Protein AF-X0U5E9-F1 (afdb_monomer_lite)

Radius of gyration: 24.13 Å; chains: 1; bounding box: 79×50×56 Å

InterPro domains:
  IPR001238 DNA-binding, RecF [MF_00365] (1-244)
  IPR018078 DNA-binding, RecF, conserved site [PS00618] (170-188)
  IPR027417 P-loop containing nucleoside triphosphate hydrolase [SSF52540] (95-209)
  IPR042174 DNA-binding RecF, domain 2 [G3DSA:1.20.1050.90] (2-169)

Secondary structure (DSSP, 8-state):
-----GGGGHHHHHHHHHHHHHHHHHHHHHHHHHHHHHHHHHHHHHTTS-EEEEEEE-SS-TTS-S-----S---------S-TTS-HHHHHHHHHHHHHHHHHHHHHHTS--SSGGG-EEEEEEE-TTS-S-EEETTTT--HHHHHHHHHHHHHHHHHHHHHHHSSPPPEEESSGGGGS-HHHHHHHHHHHTTSS-EEE--S-GGGS-HHHHHHSPEEEEETTEEEEEPPPPPPPPPP-----

pLDDT: mean 81.88, std 17.69, range [29.59, 97.06]

Organism: NCBI:txid412755

Structure (mmCIF, N/CA/C/O backbone):
data_AF-X0U5E9-F1
#
_entry.id   AF-X0U5E9-F1
#
loop_
_atom_site.group_PDB
_atom_site.id
_atom_site.type_symbol
_atom_site.label_atom_id
_atom_site.label_alt_id
_atom_site.label_comp_id
_atom_site.label_asym_id
_atom_site.label_entity_id
_atom_site.label_seq_id
_atom_site.pdbx_PDB_ins_code
_atom_site.Cartn_x
_atom_site.Cartn_y
_atom_site.Cartn_z
_atom_site.occupancy
_atom_site.B_iso_or_equiv
_atom_site.auth_seq_id
_atom_site.auth_comp_id
_atom_site.auth_asym_id
_atom_site.auth_atom_id
_atom_site.pdbx_PDB_model_num
ATOM 1 N N . ASP A 1 1 ? 37.790 -16.426 -22.542 1.00 45.78 1 ASP A N 1
ATOM 2 C CA . ASP A 1 1 ? 36.527 -15.801 -22.123 1.00 45.78 1 ASP A CA 1
ATOM 3 C C . ASP A 1 1 ? 35.903 -15.158 -23.342 1.00 45.78 1 ASP A C 1
ATOM 5 O O . ASP A 1 1 ? 36.364 -14.115 -23.782 1.00 45.78 1 ASP A O 1
ATOM 9 N N . GLU A 1 2 ? 34.984 -15.868 -23.995 1.00 52.47 2 GLU A N 1
ATOM 10 C CA . GLU A 1 2 ? 34.270 -15.330 -25.154 1.00 52.47 2 GLU A CA 1
ATOM 11 C C . GLU A 1 2 ? 33.269 -14.289 -24.643 1.00 52.47 2 GLU A C 1
ATOM 13 O O . GLU A 1 2 ? 32.279 -14.634 -23.998 1.00 52.47 2 GLU A O 1
ATOM 18 N N . GLU A 1 3 ? 33.556 -13.006 -24.873 1.00 67.56 3 GLU A N 1
ATOM 19 C CA . GLU A 1 3 ? 32.570 -11.938 -24.706 1.00 67.56 3 GLU A CA 1
ATOM 20 C C . GLU A 1 3 ? 31.375 -12.249 -25.619 1.00 67.56 3 GLU A C 1
ATOM 22 O O . GLU A 1 3 ? 31.506 -12.297 -26.843 1.00 67.56 3 GLU A O 1
ATOM 27 N N . GLY A 1 4 ? 30.214 -12.526 -25.021 1.00 72.81 4 GLY A N 1
ATOM 28 C CA . GLY A 1 4 ? 28.982 -12.777 -25.765 1.00 72.81 4 GLY A CA 1
ATOM 29 C C . GLY A 1 4 ? 28.555 -11.545 -26.565 1.00 72.81 4 GLY A C 1
ATOM 30 O O . GLY A 1 4 ? 28.712 -10.417 -26.102 1.00 72.81 4 GLY A O 1
ATOM 31 N N . ASP A 1 5 ? 27.995 -11.760 -27.757 1.00 83.00 5 ASP A N 1
ATOM 32 C CA . ASP A 1 5 ? 27.556 -10.687 -28.654 1.00 83.00 5 ASP A CA 1
ATOM 33 C C . ASP A 1 5 ? 26.404 -9.864 -28.029 1.00 83.00 5 ASP A C 1
ATOM 35 O O . ASP A 1 5 ? 25.292 -10.384 -27.868 1.00 83.00 5 ASP A O 1
ATOM 39 N N . PRO A 1 6 ? 26.604 -8.563 -27.724 1.00 78.19 6 PRO A N 1
ATOM 40 C CA . PRO A 1 6 ? 25.563 -7.702 -27.161 1.00 78.19 6 PRO A CA 1
ATOM 41 C C . PRO A 1 6 ? 24.313 -7.564 -28.043 1.00 78.19 6 PRO A C 1
ATOM 43 O O . PRO A 1 6 ? 23.251 -7.180 -27.541 1.00 78.19 6 PRO A O 1
ATOM 46 N N . ALA A 1 7 ? 24.400 -7.869 -29.344 1.00 81.50 7 ALA A N 1
ATOM 47 C CA . ALA A 1 7 ? 23.250 -7.867 -30.244 1.00 81.50 7 ALA A CA 1
ATOM 48 C C . ALA A 1 7 ? 22.202 -8.928 -29.864 1.00 81.50 7 ALA A C 1
ATOM 50 O O . ALA A 1 7 ? 21.012 -8.732 -30.122 1.00 81.50 7 ALA A O 1
ATOM 51 N N . GLN A 1 8 ? 22.602 -9.996 -29.164 1.00 85.50 8 GLN A N 1
ATOM 52 C CA . GLN A 1 8 ? 21.690 -11.035 -28.672 1.00 85.50 8 GLN A CA 1
ATOM 53 C C . GLN A 1 8 ? 20.673 -10.506 -27.645 1.00 85.50 8 GLN A C 1
ATOM 55 O O . GLN A 1 8 ? 19.627 -11.118 -27.441 1.00 85.50 8 GLN A O 1
ATOM 60 N N . LEU A 1 9 ? 20.931 -9.342 -27.036 1.00 83.75 9 LEU A N 1
ATOM 61 C CA . LEU A 1 9 ? 20.016 -8.691 -26.093 1.00 83.75 9 LEU A CA 1
ATOM 62 C C . LEU A 1 9 ? 18.912 -7.869 -26.781 1.00 83.75 9 LEU A C 1
ATOM 64 O O . LEU A 1 9 ? 17.953 -7.460 -26.126 1.00 83.75 9 LEU A O 1
ATOM 68 N N . ALA A 1 10 ? 19.025 -7.594 -28.085 1.00 83.06 10 ALA A N 1
ATOM 69 C CA . ALA A 1 10 ? 18.089 -6.717 -28.791 1.00 83.06 10 ALA A CA 1
ATOM 70 C C . ALA A 1 10 ? 16.628 -7.224 -28.797 1.00 83.06 10 ALA A C 1
ATOM 72 O O . ALA A 1 10 ? 15.752 -6.411 -28.496 1.00 83.06 10 ALA A O 1
ATOM 73 N N . PRO A 1 11 ? 16.332 -8.521 -29.040 1.00 86.88 11 PRO A N 1
ATOM 74 C CA . PRO A 1 11 ? 14.955 -9.028 -29.006 1.00 86.88 11 PRO A CA 1
ATOM 75 C C . PRO A 1 11 ? 14.299 -8.898 -27.625 1.00 86.88 11 PRO A C 1
ATOM 77 O O . PRO A 1 11 ? 13.112 -8.597 -27.523 1.00 86.88 11 PRO A O 1
ATOM 80 N N . PHE A 1 12 ? 15.077 -9.073 -26.553 1.00 89.25 12 PHE A N 1
ATOM 81 C CA . PHE A 1 12 ? 14.586 -8.914 -25.183 1.00 89.25 12 PHE A CA 1
ATOM 82 C C . PHE A 1 12 ? 14.289 -7.453 -24.846 1.00 89.25 12 PHE A C 1
ATOM 84 O O . PHE A 1 12 ? 13.345 -7.183 -24.112 1.00 89.25 12 PHE A O 1
ATOM 91 N N . GLY A 1 13 ? 15.053 -6.510 -25.407 1.00 89.94 13 GLY A N 1
ATOM 92 C CA . GLY A 1 13 ? 14.824 -5.079 -25.207 1.00 89.94 13 GLY A CA 1
ATOM 93 C C . GLY A 1 13 ? 13.441 -4.619 -25.673 1.00 89.94 13 GLY A C 1
ATOM 94 O O . GLY A 1 13 ? 12.815 -3.818 -24.988 1.00 89.94 13 GLY A O 1
ATOM 95 N N . GLU A 1 14 ? 12.943 -5.165 -26.785 1.00 89.56 14 GLU A N 1
ATOM 96 C CA . GLU A 1 14 ? 11.601 -4.860 -27.303 1.00 89.56 14 GLU A CA 1
ATOM 97 C C . GLU A 1 14 ? 10.498 -5.357 -26.358 1.00 89.56 14 GLU A C 1
ATOM 99 O O . GLU A 1 14 ? 9.594 -4.608 -25.986 1.00 89.56 14 GLU A O 1
ATOM 104 N N . VAL A 1 15 ? 10.603 -6.611 -25.907 1.00 93.69 15 VAL A N 1
ATOM 105 C CA . VAL A 1 15 ? 9.633 -7.203 -24.972 1.00 93.69 15 VAL A CA 1
ATOM 106 C C . VAL A 1 15 ? 9.650 -6.461 -23.634 1.00 93.69 15 VAL A C 1
ATOM 108 O O . VAL A 1 15 ? 8.594 -6.100 -23.119 1.00 93.69 15 VAL A O 1
ATOM 111 N N . LEU A 1 16 ? 10.839 -6.175 -23.091 1.00 93.69 16 LEU A N 1
ATOM 112 C CA . LEU A 1 16 ? 10.991 -5.437 -21.834 1.00 93.69 16 LEU A CA 1
ATOM 113 C C . LEU A 1 16 ? 10.411 -4.026 -21.920 1.00 93.69 16 LEU A C 1
ATOM 115 O O . LEU A 1 16 ? 9.772 -3.583 -20.970 1.00 93.69 16 LEU A O 1
ATOM 119 N N . ALA A 1 17 ? 10.609 -3.331 -23.041 1.00 91.75 17 ALA A N 1
ATOM 120 C CA . ALA A 1 17 ? 10.049 -2.004 -23.248 1.00 91.75 17 ALA A CA 1
ATOM 121 C C . ALA A 1 17 ? 8.514 -2.043 -23.294 1.00 91.75 17 ALA A C 1
ATOM 123 O O . ALA A 1 17 ? 7.856 -1.285 -22.580 1.00 91.75 17 ALA A O 1
ATOM 124 N N . ARG A 1 18 ? 7.934 -2.962 -24.076 1.00 92.00 18 ARG A N 1
ATOM 125 C CA . ARG A 1 18 ? 6.477 -3.109 -24.201 1.00 92.00 18 ARG A CA 1
ATOM 126 C C . ARG A 1 18 ? 5.814 -3.457 -22.868 1.00 92.00 18 ARG A C 1
ATOM 128 O O . ARG A 1 18 ? 4.912 -2.743 -22.431 1.00 92.00 18 ARG A O 1
ATOM 135 N N . GLU A 1 19 ? 6.275 -4.515 -22.208 1.00 94.38 19 GLU A N 1
ATOM 136 C CA . GLU A 1 19 ? 5.714 -4.947 -20.922 1.00 94.38 19 GLU A CA 1
ATOM 137 C C . GLU A 1 19 ? 6.009 -3.932 -19.811 1.00 94.38 19 GLU A C 1
ATOM 139 O O . GLU A 1 19 ? 5.165 -3.660 -18.956 1.00 94.38 19 GLU A O 1
ATOM 144 N N . GLY A 1 20 ? 7.188 -3.305 -19.855 1.00 92.12 20 GLY A N 1
ATOM 145 C CA . GLY A 1 20 ? 7.595 -2.271 -18.914 1.00 92.12 20 GLY A CA 1
ATOM 146 C C . GLY A 1 20 ? 6.656 -1.067 -18.920 1.00 92.12 20 GLY A C 1
ATOM 147 O O . GLY A 1 20 ? 6.254 -0.608 -17.851 1.00 92.12 20 GLY A O 1
ATOM 148 N N . VAL A 1 21 ? 6.251 -0.597 -20.106 1.00 88.88 21 VAL A N 1
ATOM 149 C CA . VAL A 1 21 ? 5.276 0.496 -20.258 1.00 88.88 21 VAL A CA 1
ATOM 150 C C . VAL A 1 21 ? 3.902 0.103 -19.711 1.00 88.88 21 VAL A C 1
ATOM 152 O O . VAL A 1 21 ? 3.291 0.894 -18.991 1.00 88.88 21 VAL A O 1
ATOM 155 N N . ILE A 1 22 ? 3.424 -1.115 -19.994 1.00 91.12 22 ILE A N 1
ATOM 156 C CA . ILE A 1 22 ? 2.134 -1.611 -19.479 1.00 91.12 22 ILE A CA 1
ATOM 157 C C . ILE A 1 22 ? 2.137 -1.614 -17.945 1.00 91.12 22 ILE A C 1
ATOM 159 O O . ILE A 1 22 ? 1.223 -1.075 -17.318 1.00 91.12 22 ILE A O 1
ATOM 163 N N . VAL A 1 23 ? 3.184 -2.175 -17.333 1.00 92.81 23 VAL A N 1
ATOM 164 C CA . VAL A 1 23 ? 3.316 -2.246 -15.872 1.00 92.81 23 VAL A CA 1
ATOM 165 C C . VAL A 1 23 ? 3.430 -0.853 -15.254 1.00 92.81 23 VAL A C 1
ATOM 167 O O . VAL A 1 23 ? 2.752 -0.579 -14.263 1.00 92.81 23 VAL A O 1
ATOM 170 N N . ALA A 1 24 ? 4.251 0.035 -15.819 1.00 88.25 24 ALA A N 1
ATOM 171 C CA . ALA A 1 24 ? 4.447 1.383 -15.288 1.00 88.25 24 ALA A CA 1
ATOM 172 C C . ALA A 1 24 ? 3.158 2.221 -15.335 1.00 88.25 24 ALA A C 1
ATOM 174 O O . ALA A 1 24 ? 2.808 2.882 -14.354 1.00 88.25 24 ALA A O 1
ATOM 175 N N . ASN A 1 25 ? 2.403 2.139 -16.435 1.00 86.38 25 ASN A N 1
ATOM 176 C CA . ASN A 1 25 ? 1.111 2.818 -16.560 1.00 86.38 25 ASN A CA 1
ATOM 177 C C . ASN A 1 25 ? 0.078 2.245 -15.583 1.00 86.38 25 ASN A C 1
ATOM 179 O O . ASN A 1 25 ? -0.544 3.002 -14.838 1.00 86.38 25 ASN A O 1
ATOM 183 N N . GLY A 1 26 ? -0.036 0.915 -15.502 1.00 90.19 26 GLY A N 1
ATOM 184 C CA . GLY A 1 26 ? -0.943 0.267 -14.552 1.00 90.19 26 GLY A CA 1
ATOM 185 C C . GLY A 1 26 ? -0.625 0.618 -13.095 1.00 90.19 26 GLY A C 1
ATOM 186 O O . GLY A 1 26 ? -1.532 0.863 -12.300 1.00 90.19 26 GLY A O 1
ATOM 187 N N . ARG A 1 27 ? 0.662 0.712 -12.735 1.00 92.38 27 ARG A N 1
ATOM 188 C CA . ARG A 1 27 ? 1.099 1.157 -11.402 1.00 92.38 27 ARG A CA 1
ATOM 189 C C . ARG A 1 27 ? 0.734 2.603 -11.129 1.00 92.38 27 ARG A C 1
ATOM 191 O O . ARG A 1 27 ? 0.242 2.891 -10.044 1.00 92.38 27 ARG A O 1
ATOM 198 N N . ARG A 1 28 ? 0.943 3.499 -12.091 1.00 86.81 28 ARG A N 1
ATOM 199 C CA . ARG A 1 28 ? 0.589 4.916 -11.958 1.00 86.81 28 ARG A CA 1
ATOM 200 C C . ARG A 1 28 ? -0.901 5.092 -11.673 1.00 86.81 28 ARG A C 1
ATOM 202 O O . ARG A 1 28 ? -1.258 5.769 -10.711 1.00 86.81 28 ARG A O 1
ATOM 209 N N . GLU A 1 29 ? -1.754 4.450 -12.468 1.00 88.81 29 GLU A N 1
ATOM 210 C CA . GLU A 1 29 ? -3.210 4.483 -12.284 1.00 88.81 29 GLU A CA 1
ATOM 211 C C . GLU A 1 29 ? -3.621 3.913 -10.923 1.00 88.81 29 GLU A C 1
ATOM 213 O O . GLU A 1 29 ? -4.397 4.530 -10.189 1.00 88.81 29 GLU A O 1
ATOM 218 N N . LEU A 1 30 ? -3.058 2.756 -10.557 1.00 93.38 30 LEU A N 1
ATOM 219 C CA . LEU A 1 30 ? -3.320 2.108 -9.277 1.00 93.38 30 LEU A CA 1
ATOM 220 C C . LEU A 1 30 ? -2.908 2.996 -8.099 1.00 93.38 30 LEU A C 1
ATOM 222 O O . LEU A 1 30 ? -3.707 3.217 -7.193 1.00 93.38 30 LEU A O 1
ATOM 226 N N . VAL A 1 31 ? -1.679 3.515 -8.100 1.00 93.88 31 VAL A N 1
ATOM 227 C CA . VAL A 1 31 ? -1.150 4.331 -7.000 1.00 93.88 31 VAL A CA 1
ATOM 228 C C . VAL A 1 31 ? -1.938 5.629 -6.862 1.00 93.88 31 VAL A C 1
ATOM 230 O O . VAL A 1 31 ? -2.271 5.995 -5.739 1.00 93.88 31 VAL A O 1
ATOM 233 N N . ALA A 1 32 ? -2.322 6.283 -7.961 1.00 88.75 32 ALA A N 1
ATOM 234 C CA . ALA A 1 32 ? -3.179 7.467 -7.906 1.00 88.75 32 ALA A CA 1
ATOM 235 C C . ALA A 1 32 ? -4.550 7.151 -7.276 1.00 88.75 32 ALA A C 1
ATOM 237 O O . ALA A 1 32 ? -5.000 7.852 -6.364 1.00 88.75 32 ALA A O 1
ATOM 238 N N . ALA A 1 33 ? -5.189 6.054 -7.702 1.00 91.56 33 ALA A N 1
ATOM 239 C CA . ALA A 1 33 ? -6.473 5.621 -7.156 1.00 91.56 33 ALA A CA 1
ATOM 240 C C . ALA A 1 33 ? -6.383 5.241 -5.667 1.00 91.56 33 ALA A C 1
ATOM 242 O O . ALA A 1 33 ? -7.281 5.574 -4.881 1.00 91.56 33 ALA A O 1
ATOM 243 N N . LEU A 1 34 ? -5.303 4.566 -5.266 1.00 96.62 34 LEU A N 1
ATOM 244 C CA . LEU A 1 34 ? -5.052 4.204 -3.875 1.00 96.62 34 LEU A CA 1
ATOM 245 C C . LEU A 1 34 ? -4.701 5.425 -3.029 1.00 96.62 34 LEU A C 1
ATOM 247 O O . LEU A 1 34 ? -5.217 5.524 -1.924 1.00 96.62 34 LEU A O 1
ATOM 251 N N . SER A 1 35 ? -3.910 6.378 -3.531 1.00 95.94 35 SER A N 1
ATOM 252 C CA . SER A 1 35 ? -3.498 7.564 -2.769 1.00 95.94 35 SER A CA 1
ATOM 253 C C . SER A 1 35 ? -4.703 8.371 -2.296 1.00 95.94 35 SER A C 1
ATOM 255 O O . SER A 1 35 ? -4.764 8.753 -1.133 1.00 95.94 35 SER A O 1
ATOM 257 N N . GLN A 1 36 ? -5.699 8.577 -3.160 1.00 93.00 36 GLN A N 1
ATOM 258 C CA . GLN A 1 36 ? -6.914 9.313 -2.799 1.00 93.00 36 GLN A CA 1
ATOM 259 C C . GLN A 1 36 ? -7.748 8.601 -1.715 1.00 93.00 36 GLN A C 1
ATOM 261 O O . GLN A 1 36 ? -8.390 9.238 -0.879 1.00 93.00 36 GLN A O 1
ATOM 266 N N . ARG A 1 37 ? -7.800 7.265 -1.742 1.00 96.12 37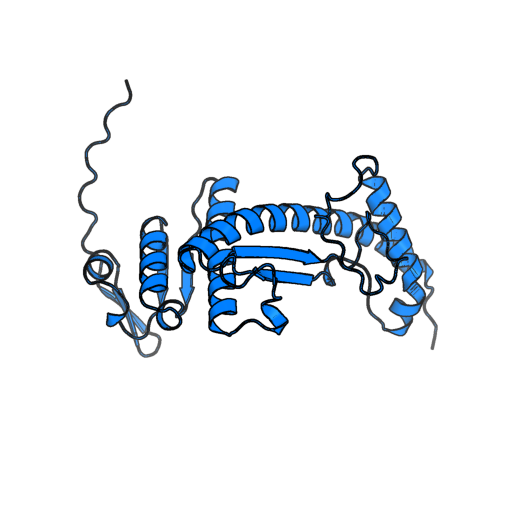 ARG A N 1
ATOM 267 C CA . ARG A 1 37 ? -8.513 6.459 -0.733 1.00 96.12 37 ARG A CA 1
ATOM 268 C C . ARG A 1 37 ? -7.717 6.398 0.570 1.00 96.12 37 ARG A C 1
ATOM 270 O O . ARG A 1 37 ? -8.282 6.618 1.638 1.00 96.12 37 ARG A O 1
ATOM 277 N N . ALA A 1 38 ? -6.412 6.173 0.470 1.00 97.06 38 ALA A N 1
ATOM 278 C CA . ALA A 1 38 ? -5.499 6.082 1.597 1.00 97.06 38 ALA A CA 1
ATOM 279 C C . ALA A 1 38 ? -5.449 7.394 2.378 1.00 97.06 38 ALA A C 1
ATOM 281 O O . ALA A 1 38 ? -5.516 7.339 3.598 1.00 97.06 38 ALA A O 1
ATOM 282 N N . ASP A 1 39 ? -5.430 8.552 1.711 1.00 96.19 39 ASP A N 1
ATOM 283 C CA . ASP A 1 39 ? -5.505 9.856 2.378 1.00 96.19 39 ASP A CA 1
ATOM 284 C C . ASP A 1 39 ? -6.769 9.986 3.239 1.00 96.19 39 ASP A C 1
ATOM 286 O O . ASP A 1 39 ? -6.694 10.266 4.434 1.00 96.19 39 ASP A O 1
ATOM 290 N N . ARG A 1 40 ? -7.943 9.683 2.665 1.00 94.81 40 ARG A N 1
ATOM 291 C CA . ARG A 1 40 ? -9.224 9.742 3.389 1.00 94.81 40 ARG A CA 1
ATOM 292 C C . ARG A 1 40 ? -9.229 8.835 4.616 1.00 94.81 40 ARG A C 1
ATOM 294 O O . ARG A 1 40 ? -9.628 9.267 5.695 1.00 94.81 40 ARG A O 1
ATOM 301 N N . VAL A 1 41 ? -8.773 7.591 4.465 1.00 94.62 41 VAL A N 1
ATOM 302 C CA . VAL A 1 41 ? -8.678 6.645 5.585 1.00 94.62 41 VAL A CA 1
ATOM 303 C C . VAL A 1 41 ? -7.656 7.120 6.621 1.00 94.62 41 VAL A C 1
ATOM 305 O O . VAL A 1 41 ? -7.906 7.024 7.823 1.00 94.62 41 VAL A O 1
ATOM 308 N N . HIS A 1 42 ? -6.514 7.643 6.178 1.00 94.94 42 HIS A N 1
ATOM 309 C CA . HIS A 1 42 ? -5.447 8.110 7.053 1.00 94.94 42 HIS A CA 1
ATOM 310 C C . HIS A 1 42 ? -5.895 9.306 7.891 1.00 94.94 42 H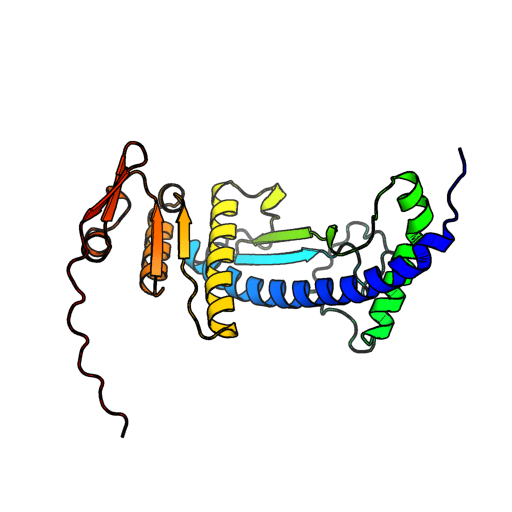IS A C 1
ATOM 312 O O . HIS A 1 42 ? -5.732 9.277 9.108 1.00 94.94 42 HIS A O 1
ATOM 318 N N . GLN A 1 43 ? -6.553 10.295 7.284 1.00 93.12 43 GLN A N 1
ATOM 319 C CA . GLN A 1 43 ? -7.130 11.429 8.006 1.00 93.12 43 GLN A CA 1
ATOM 320 C C . GLN A 1 43 ? -8.133 10.968 9.067 1.00 93.12 43 GLN A C 1
ATOM 322 O O . GLN A 1 43 ? -8.151 11.491 10.177 1.00 93.12 43 GLN A O 1
ATOM 327 N N . GLN A 1 44 ? -8.947 9.950 8.785 1.00 91.69 44 GLN A N 1
ATOM 328 C CA . GLN A 1 44 ? -9.875 9.416 9.785 1.00 91.69 44 GLN A CA 1
ATOM 329 C C . GLN A 1 44 ? -9.148 8.688 10.928 1.00 91.69 44 GLN A C 1
ATOM 331 O O . GLN A 1 44 ? -9.504 8.870 12.093 1.00 91.69 44 GLN A O 1
ATOM 336 N N . LEU A 1 45 ? -8.090 7.928 10.623 1.00 91.19 45 LEU A N 1
ATOM 337 C CA . LEU A 1 45 ? -7.235 7.272 11.620 1.00 91.19 45 LEU A CA 1
ATOM 338 C C . LEU A 1 45 ? -6.461 8.269 12.496 1.00 91.19 45 LEU A C 1
ATOM 340 O O . LEU A 1 45 ? -6.173 7.971 13.653 1.00 91.19 45 LEU A O 1
ATOM 344 N N . THR A 1 46 ? -6.099 9.436 11.967 1.00 90.12 46 THR A N 1
ATOM 345 C CA . THR A 1 46 ? -5.330 10.463 12.690 1.00 90.12 46 THR A CA 1
ATOM 346 C C . THR A 1 46 ? -6.207 11.570 13.274 1.00 90.12 46 THR A C 1
ATOM 348 O O . THR A 1 46 ? -5.690 12.502 13.886 1.00 90.12 46 THR A O 1
ATOM 351 N N . GLY A 1 47 ? -7.533 11.491 13.113 1.00 87.75 47 GLY A N 1
ATOM 352 C CA . GLY A 1 47 ? -8.456 12.540 13.558 1.00 87.75 47 GLY A CA 1
ATOM 353 C C . GLY A 1 47 ? -8.268 13.869 12.815 1.00 87.75 47 GLY A C 1
ATOM 354 O O . GLY A 1 47 ? -8.521 14.927 13.382 1.00 87.75 47 GLY A O 1
ATOM 355 N N . GLY A 1 48 ? -7.788 13.818 11.572 1.00 87.94 48 GLY A N 1
ATOM 356 C CA . GLY A 1 48 ? -7.516 14.968 10.711 1.00 87.94 48 GLY A CA 1
ATOM 357 C C . GLY A 1 48 ? -6.173 15.651 10.977 1.00 87.94 48 GLY A C 1
ATOM 358 O O . GLY A 1 48 ? -5.901 16.696 10.393 1.00 87.94 48 GLY A O 1
ATOM 359 N N . ALA A 1 49 ? -5.334 15.092 11.855 1.00 88.06 49 ALA A N 1
ATOM 360 C CA . ALA A 1 49 ? -4.048 15.689 12.210 1.00 88.06 49 ALA A CA 1
ATOM 361 C C . ALA A 1 49 ? -2.997 15.577 11.094 1.00 88.06 49 ALA A C 1
ATOM 363 O O . ALA A 1 49 ? -2.106 16.426 11.009 1.00 88.06 49 ALA A O 1
ATOM 364 N N . GLU A 1 50 ? -3.094 14.540 10.261 1.00 91.69 50 GLU A N 1
ATOM 365 C CA . GLU A 1 50 ? -2.138 14.228 9.196 1.00 91.69 50 GLU A CA 1
ATOM 366 C C . GLU A 1 50 ? -2.878 13.794 7.925 1.00 91.69 50 GLU A C 1
ATOM 368 O O . GLU A 1 50 ? -3.876 13.071 8.000 1.00 91.69 50 GLU A O 1
ATOM 373 N N . TRP A 1 51 ? -2.368 14.213 6.767 1.00 93.81 51 TRP A N 1
ATOM 374 C CA . TRP A 1 51 ? -2.751 13.696 5.451 1.00 93.81 51 TRP A CA 1
ATOM 375 C C . TRP A 1 51 ? -1.684 12.723 4.938 1.00 93.81 51 TRP A C 1
ATOM 377 O O . TRP A 1 51 ? -0.538 12.759 5.393 1.00 93.81 51 TRP A O 1
ATOM 387 N N . LEU A 1 52 ? -2.050 11.861 3.987 1.00 95.69 52 LEU A N 1
ATOM 388 C CA . LEU A 1 52 ? -1.141 10.873 3.394 1.00 95.69 52 LEU A CA 1
ATOM 389 C C . LEU A 1 52 ? -1.200 10.906 1.865 1.00 95.69 52 LEU A C 1
ATOM 391 O O . LEU A 1 52 ? -2.270 10.816 1.275 1.00 95.69 52 LEU A O 1
ATOM 395 N N . ARG A 1 53 ? -0.038 10.951 1.215 1.00 95.12 53 ARG A N 1
ATOM 396 C CA . ARG A 1 53 ? 0.132 10.845 -0.237 1.00 95.12 53 ARG A CA 1
ATOM 397 C C . ARG A 1 53 ? 1.037 9.663 -0.567 1.00 95.12 53 ARG A C 1
ATOM 399 O O . ARG A 1 53 ? 2.084 9.475 0.050 1.00 95.12 53 ARG A O 1
ATOM 406 N N . LEU A 1 54 ? 0.624 8.867 -1.546 1.00 95.06 54 LEU A N 1
ATOM 407 C CA . LEU A 1 54 ? 1.444 7.805 -2.116 1.00 95.06 54 LEU A CA 1
ATOM 408 C C . LEU A 1 54 ? 2.095 8.338 -3.389 1.00 95.06 54 LEU A C 1
ATOM 410 O O . LEU A 1 54 ? 1.397 8.761 -4.310 1.00 95.06 54 LEU A O 1
ATOM 414 N N . GLU A 1 55 ? 3.419 8.311 -3.446 1.00 91.00 55 GLU A N 1
ATOM 415 C CA . GLU A 1 55 ? 4.181 8.803 -4.590 1.00 91.00 55 GLU A CA 1
ATOM 416 C C . GLU A 1 55 ? 4.826 7.639 -5.328 1.00 91.00 55 GLU A C 1
ATOM 418 O O . GLU A 1 55 ? 5.691 6.942 -4.798 1.00 91.00 55 GLU A O 1
ATOM 423 N N . TYR A 1 56 ? 4.390 7.424 -6.567 1.00 90.31 56 TYR A N 1
ATOM 424 C CA . TYR A 1 56 ? 5.035 6.486 -7.472 1.00 90.31 56 TYR A CA 1
ATOM 425 C C . TYR A 1 56 ? 6.254 7.157 -8.110 1.00 90.31 56 TYR A C 1
ATOM 427 O O . TYR A 1 56 ? 6.115 8.148 -8.827 1.00 90.31 56 TYR A O 1
ATOM 435 N N . CYS A 1 57 ? 7.439 6.613 -7.849 1.00 89.31 57 CYS A N 1
ATOM 436 C CA . CYS A 1 57 ? 8.711 7.094 -8.370 1.00 89.31 57 CYS A CA 1
ATOM 437 C C . CYS A 1 57 ? 9.241 6.084 -9.402 1.00 89.31 57 CYS A C 1
ATOM 439 O O . CYS A 1 57 ? 9.959 5.148 -9.031 1.00 89.31 57 CYS A O 1
ATOM 441 N N . PRO A 1 58 ? 8.875 6.222 -10.688 1.00 85.25 58 PRO A N 1
ATOM 442 C CA . PRO A 1 58 ? 9.347 5.309 -11.713 1.00 85.25 58 PRO A CA 1
ATOM 443 C C . PRO A 1 58 ? 10.856 5.467 -11.933 1.00 85.25 58 PRO A C 1
ATOM 445 O O . PRO A 1 58 ? 11.383 6.577 -12.007 1.00 85.25 58 PRO A O 1
ATOM 448 N N . ASN A 1 59 ? 11.564 4.348 -12.075 1.00 84.50 59 ASN A N 1
ATOM 449 C CA . ASN A 1 59 ? 12.986 4.343 -12.428 1.00 84.50 59 ASN A CA 1
ATOM 450 C C . ASN A 1 59 ? 13.219 4.802 -13.876 1.00 84.50 59 ASN A C 1
ATOM 452 O O . ASN A 1 59 ? 14.260 5.374 -14.205 1.00 84.50 59 ASN A O 1
ATOM 456 N N . PHE A 1 60 ? 12.221 4.572 -14.722 1.00 73.88 60 PHE A N 1
ATOM 457 C CA . PHE A 1 60 ? 12.127 5.113 -16.061 1.00 73.88 60 PHE A CA 1
ATOM 458 C C . PHE A 1 60 ? 10.788 5.830 -16.197 1.00 73.88 60 PHE A C 1
ATOM 460 O O . PHE A 1 60 ? 9.740 5.185 -16.205 1.00 73.88 60 PHE A O 1
ATOM 467 N N . ASP A 1 61 ? 10.827 7.156 -16.314 1.00 65.81 61 ASP A N 1
ATOM 468 C CA . ASP A 1 61 ? 9.650 7.920 -16.702 1.00 65.81 61 ASP A CA 1
ATOM 469 C C . ASP A 1 61 ? 9.736 8.272 -18.193 1.00 65.81 61 ASP A C 1
ATOM 471 O O . ASP A 1 61 ? 10.555 9.116 -18.573 1.00 65.81 61 ASP A O 1
ATOM 475 N N . PRO A 1 62 ? 8.908 7.660 -19.057 1.00 55.03 62 PRO A N 1
ATOM 476 C CA . PRO A 1 62 ? 8.914 7.976 -20.481 1.00 55.03 62 PRO A CA 1
ATOM 477 C C . PRO A 1 62 ? 8.503 9.423 -20.789 1.00 55.03 62 PRO A C 1
ATOM 479 O O . PRO A 1 62 ? 8.710 9.881 -21.909 1.00 55.03 62 PRO A O 1
ATOM 482 N N . ALA A 1 63 ? 7.960 10.153 -19.815 1.00 52.78 63 ALA A N 1
ATOM 483 C CA . ALA A 1 63 ? 7.584 11.553 -19.953 1.00 52.78 63 ALA A CA 1
ATOM 484 C C . ALA A 1 63 ? 8.455 12.551 -19.188 1.00 52.78 63 ALA A C 1
ATOM 486 O O . ALA A 1 63 ? 8.266 13.761 -19.309 1.00 52.78 63 ALA A O 1
ATOM 487 N N . ALA A 1 64 ? 9.463 12.051 -18.481 1.00 56.88 64 ALA A N 1
ATOM 488 C CA . ALA A 1 64 ? 10.565 12.840 -17.956 1.00 56.88 64 ALA A CA 1
ATOM 489 C C . ALA A 1 64 ? 11.868 12.038 -18.144 1.00 56.88 64 ALA A C 1
ATOM 491 O O . ALA A 1 64 ? 12.416 11.513 -17.171 1.00 56.88 64 ALA A O 1
ATOM 492 N N . PRO A 1 65 ? 12.356 11.877 -19.395 1.00 42.91 65 PRO A N 1
ATOM 493 C CA . PRO A 1 65 ? 13.517 11.040 -19.673 1.00 42.91 65 PRO A CA 1
ATOM 494 C C . PRO A 1 65 ? 14.731 11.522 -18.861 1.00 42.91 65 PRO A C 1
ATOM 496 O O . PRO A 1 65 ? 14.950 12.734 -18.748 1.00 42.91 65 PRO A O 1
ATOM 499 N N . PRO A 1 66 ? 15.540 10.610 -18.286 1.00 43.09 66 PRO A N 1
ATOM 500 C CA . PRO A 1 66 ? 16.576 10.959 -17.322 1.00 43.09 66 PRO A CA 1
ATOM 501 C C . PRO A 1 66 ? 17.803 11.554 -18.024 1.00 43.09 66 PRO A C 1
ATOM 503 O O . PRO A 1 66 ? 18.845 10.920 -18.171 1.00 43.09 66 PRO A O 1
ATOM 506 N N . ALA A 1 67 ? 17.668 12.812 -18.432 1.00 36.47 67 ALA A N 1
ATOM 507 C CA . ALA A 1 67 ? 18.740 13.710 -18.834 1.00 36.47 67 ALA A CA 1
ATOM 508 C C . ALA A 1 67 ? 18.663 15.035 -18.059 1.00 36.47 67 ALA A C 1
ATOM 510 O O . ALA A 1 67 ? 19.092 16.066 -18.552 1.00 36.47 67 ALA A O 1
ATOM 511 N N . LEU A 1 68 ? 18.149 15.022 -16.828 1.00 30.36 68 LEU A N 1
ATOM 512 C CA . LEU A 1 68 ? 18.290 16.125 -15.885 1.00 30.36 68 LEU A CA 1
ATOM 513 C C . LEU A 1 68 ? 18.599 15.519 -14.519 1.00 30.36 68 LEU A C 1
ATOM 515 O O . LEU A 1 68 ? 17.747 14.928 -13.861 1.00 30.36 68 LEU A O 1
ATOM 519 N N . LYS A 1 69 ? 19.855 15.659 -14.084 1.00 29.59 69 LYS A N 1
ATOM 520 C CA . LYS A 1 69 ? 20.155 15.647 -12.654 1.00 29.59 69 LYS A CA 1
ATOM 521 C C . LYS A 1 69 ? 19.289 16.759 -12.069 1.00 29.59 69 LYS A C 1
ATOM 523 O O . LYS A 1 69 ? 19.624 17.925 -12.264 1.00 29.59 69 LYS A O 1
ATOM 528 N N . TYR A 1 70 ? 18.185 16.415 -11.411 1.00 38.94 70 TYR A N 1
ATOM 529 C CA . TYR A 1 70 ? 17.465 17.359 -10.568 1.00 38.94 70 TYR A CA 1
ATOM 530 C C . TYR A 1 70 ? 18.430 17.752 -9.449 1.00 38.94 70 TYR A C 1
ATOM 532 O O . TYR A 1 70 ? 18.541 17.096 -8.415 1.00 38.94 70 TYR A O 1
ATOM 540 N N . GLN A 1 71 ? 19.221 18.793 -9.710 1.00 32.31 71 GLN A N 1
ATOM 541 C CA . GLN A 1 71 ? 19.790 19.597 -8.652 1.00 32.31 71 GLN A CA 1
ATOM 542 C C . GLN A 1 71 ? 18.616 20.021 -7.784 1.00 32.31 71 GLN A C 1
ATOM 544 O O . GLN A 1 71 ? 17.610 20.510 -8.297 1.00 32.31 71 GLN A O 1
ATOM 549 N N . MET A 1 72 ? 18.760 19.764 -6.486 1.00 40.09 72 MET A N 1
ATOM 550 C CA . MET A 1 72 ? 17.889 20.255 -5.431 1.00 40.09 72 MET A CA 1
ATOM 551 C C . MET A 1 72 ? 17.342 21.641 -5.790 1.00 40.09 72 MET A C 1
ATOM 553 O O . MET A 1 72 ? 18.084 22.620 -5.834 1.00 40.09 72 MET A O 1
ATOM 557 N N . GLY A 1 73 ? 16.050 21.701 -6.076 1.00 35.94 73 GLY A N 1
ATOM 558 C CA . GLY A 1 73 ? 15.363 22.913 -6.475 1.00 35.94 73 GLY A CA 1
ATOM 559 C C . GLY A 1 73 ? 13.884 22.707 -6.230 1.00 35.94 73 GLY A C 1
ATOM 560 O O . GLY A 1 73 ? 13.237 21.960 -6.953 1.00 35.94 73 GLY A O 1
ATOM 561 N N . LEU A 1 74 ? 13.396 23.323 -5.154 1.00 39.72 74 LEU A N 1
ATOM 562 C CA . LEU A 1 74 ? 11.992 23.432 -4.769 1.00 39.72 74 LEU A CA 1
ATOM 563 C C . LEU A 1 74 ? 11.087 23.641 -5.995 1.00 39.72 74 LEU A C 1
ATOM 565 O O . LEU A 1 74 ? 11.049 24.729 -6.564 1.00 39.72 74 LEU A O 1
ATOM 569 N N . GLY A 1 75 ? 10.354 22.600 -6.380 1.00 36.78 75 GLY A N 1
ATOM 570 C CA . GLY A 1 75 ? 9.402 22.623 -7.484 1.00 36.78 75 GLY A CA 1
ATOM 571 C C . GLY A 1 75 ? 8.164 21.823 -7.112 1.00 36.78 75 GLY A C 1
ATOM 572 O O . GLY A 1 75 ? 8.037 20.664 -7.484 1.00 36.78 75 GLY A O 1
ATOM 573 N N . LEU A 1 76 ? 7.272 22.450 -6.344 1.00 37.56 76 LEU A N 1
ATOM 574 C CA . LEU A 1 76 ? 5.932 21.966 -6.003 1.00 37.56 76 LEU A CA 1
ATOM 575 C C . LEU A 1 76 ? 5.011 22.041 -7.234 1.00 37.56 76 LEU A C 1
ATOM 577 O O . LEU A 1 76 ? 4.102 22.867 -7.289 1.00 37.56 76 LEU A O 1
ATOM 581 N N . GLN A 1 77 ? 5.266 21.220 -8.248 1.00 34.69 77 GLN A N 1
ATOM 582 C CA . GLN A 1 77 ? 4.318 20.998 -9.340 1.00 34.69 77 GLN A CA 1
ATOM 583 C C . GLN A 1 77 ? 3.894 19.527 -9.295 1.00 34.69 77 GLN A C 1
ATOM 585 O O . GLN A 1 77 ? 4.761 18.657 -9.410 1.00 34.69 77 GLN A O 1
ATOM 590 N N . PRO A 1 78 ? 2.598 19.220 -9.095 1.00 38.69 78 PRO A N 1
ATOM 591 C CA . PRO A 1 78 ? 2.100 17.866 -9.266 1.00 38.69 78 PRO A CA 1
ATOM 592 C C . PRO A 1 78 ? 2.398 17.446 -10.702 1.00 38.69 78 PRO A C 1
ATOM 594 O O . PRO A 1 78 ? 1.980 18.105 -11.648 1.00 38.69 78 PRO A O 1
ATOM 597 N N . TYR A 1 79 ? 3.169 16.383 -10.870 1.00 44.88 79 TYR A N 1
ATOM 598 C CA . TYR A 1 79 ? 3.456 15.847 -12.187 1.00 44.88 79 TYR A CA 1
ATOM 599 C C . TYR A 1 79 ? 2.162 15.302 -12.813 1.00 44.88 79 TYR A C 1
ATOM 601 O O . TYR A 1 79 ? 1.589 14.332 -12.318 1.00 44.88 79 TYR A O 1
ATOM 609 N N . GLU A 1 80 ? 1.700 15.932 -13.897 1.00 44.44 80 GLU A N 1
ATOM 610 C CA . GLU A 1 80 ? 0.413 15.646 -14.561 1.00 44.44 80 GLU A CA 1
ATOM 611 C C . GLU A 1 80 ? 0.438 14.392 -15.460 1.00 44.44 80 GLU A C 1
ATOM 613 O O . GLU A 1 80 ? -0.526 14.090 -16.161 1.00 44.44 80 GLU A O 1
ATOM 618 N N . GLY A 1 81 ? 1.519 13.610 -15.398 1.00 48.81 81 GLY A N 1
ATOM 619 C CA . GLY A 1 81 ? 1.715 12.422 -16.222 1.00 48.81 81 GLY A CA 1
ATOM 620 C C . GLY A 1 81 ? 2.321 12.725 -17.590 1.00 48.81 81 GLY A C 1
ATOM 621 O O . GLY A 1 81 ? 2.766 13.848 -17.838 1.00 48.81 81 GLY A O 1
ATOM 622 N N . PRO A 1 82 ? 2.414 11.709 -18.466 1.00 49.47 82 PRO A N 1
ATOM 623 C CA . PRO A 1 82 ? 2.964 11.909 -19.789 1.00 49.47 82 PRO A CA 1
ATOM 624 C C . PRO A 1 82 ? 2.176 12.927 -20.605 1.00 49.47 82 PRO A C 1
ATOM 626 O O . PRO A 1 82 ? 0.946 12.900 -20.544 1.00 49.47 82 PRO A O 1
ATOM 629 N N . PRO A 1 83 ? 2.853 13.800 -21.387 1.00 54.28 83 PRO A N 1
ATOM 630 C CA . PRO A 1 83 ? 2.165 14.660 -22.334 1.00 54.28 83 PRO A CA 1
ATOM 631 C C . PRO A 1 83 ? 1.230 13.798 -23.177 1.00 54.28 83 PRO A C 1
ATOM 633 O O . PRO A 1 83 ? 1.651 12.778 -23.725 1.00 54.28 83 PRO A O 1
ATOM 636 N N . SER A 1 84 ? -0.031 14.209 -23.290 1.00 56.53 84 SER A N 1
ATOM 637 C CA . SER A 1 84 ? -1.074 13.510 -24.052 1.00 56.53 84 SER A CA 1
ATOM 638 C C . SER A 1 84 ? -0.715 13.287 -25.530 1.00 56.53 84 SER A C 1
ATOM 640 O O . SER A 1 84 ? -1.358 12.494 -26.212 1.00 56.53 84 SER A O 1
ATOM 642 N N . GLU A 1 85 ? 0.333 13.955 -26.013 1.00 56.47 85 GLU A N 1
ATOM 643 C CA . GLU A 1 85 ? 0.899 13.838 -27.356 1.00 56.47 85 GLU A CA 1
ATOM 644 C C . GLU A 1 85 ? 1.790 12.594 -27.554 1.00 56.47 85 GLU A C 1
ATOM 646 O O . GLU A 1 85 ? 2.028 12.192 -28.694 1.00 56.47 85 GLU A O 1
ATOM 651 N N . VAL A 1 86 ? 2.265 11.944 -26.481 1.00 65.44 86 VAL A N 1
ATOM 652 C CA . VAL A 1 86 ? 3.106 10.739 -26.583 1.00 65.44 86 VAL A CA 1
ATOM 653 C C . VAL A 1 86 ? 2.231 9.486 -26.523 1.00 65.44 86 VAL A C 1
ATOM 655 O O . VAL A 1 86 ? 1.851 9.009 -25.455 1.00 65.44 86 VAL A O 1
ATOM 658 N N . GLY A 1 87 ? 1.906 8.934 -27.694 1.00 75.19 87 GLY A N 1
ATOM 659 C CA . GLY A 1 87 ? 1.191 7.659 -27.806 1.00 75.19 87 GLY A CA 1
ATOM 660 C C . GLY A 1 87 ? 1.983 6.471 -27.239 1.00 75.19 87 GLY A C 1
ATOM 661 O O . GLY A 1 87 ? 3.197 6.545 -27.045 1.00 75.19 87 GLY A O 1
ATOM 662 N N . ALA A 1 88 ? 1.305 5.338 -27.020 1.00 79.88 88 ALA A N 1
ATOM 663 C CA . ALA A 1 88 ? 1.895 4.133 -26.422 1.00 79.88 88 ALA A CA 1
ATOM 664 C C . ALA A 1 88 ? 3.178 3.655 -27.130 1.00 79.88 88 ALA A C 1
ATOM 666 O O . ALA A 1 88 ? 4.137 3.271 -26.467 1.00 79.88 88 ALA A O 1
ATOM 667 N N . GLU A 1 89 ? 3.227 3.731 -28.463 1.00 84.50 89 GLU A N 1
ATOM 668 C CA . GLU A 1 89 ? 4.418 3.373 -29.247 1.00 84.50 89 GLU A CA 1
ATOM 669 C C . GLU A 1 89 ? 5.614 4.291 -28.954 1.00 84.50 89 GLU A C 1
ATOM 671 O O . GLU A 1 89 ? 6.744 3.818 -28.850 1.00 84.50 89 GLU A O 1
ATOM 676 N N . GLY A 1 90 ? 5.368 5.587 -28.738 1.00 83.56 90 GLY A N 1
ATOM 677 C CA . GLY A 1 90 ? 6.408 6.544 -28.360 1.00 83.56 90 GLY A CA 1
ATOM 678 C C . GLY A 1 90 ? 7.005 6.245 -26.983 1.00 83.56 90 GLY A C 1
ATOM 679 O O . GLY A 1 90 ? 8.216 6.353 -26.804 1.00 83.56 90 GLY A O 1
ATOM 680 N N . LEU A 1 91 ? 6.180 5.797 -26.028 1.00 82.69 91 LEU A N 1
ATOM 681 C CA . LEU A 1 91 ? 6.651 5.386 -24.699 1.00 82.69 91 LEU A CA 1
ATOM 682 C C . LEU A 1 91 ? 7.519 4.120 -24.775 1.00 82.69 91 LEU A C 1
ATOM 684 O O . LEU A 1 91 ? 8.541 4.039 -24.095 1.00 82.69 91 LEU A O 1
ATOM 688 N N . VAL A 1 92 ? 7.131 3.147 -25.610 1.00 88.50 92 VAL A N 1
ATOM 689 C CA . VAL A 1 92 ? 7.906 1.913 -25.833 1.00 88.50 92 VAL A CA 1
ATOM 690 C C . VAL A 1 92 ? 9.257 2.242 -26.459 1.00 88.50 92 VAL A C 1
ATOM 692 O O . VAL A 1 92 ? 10.286 1.783 -25.966 1.00 88.50 92 VAL A O 1
ATOM 695 N N . GLU A 1 93 ? 9.282 3.096 -27.483 1.00 87.62 93 GLU A N 1
ATOM 696 C CA . GLU A 1 93 ? 10.536 3.514 -28.109 1.00 87.62 93 GLU A CA 1
ATOM 697 C C . GLU A 1 93 ? 11.433 4.279 -27.124 1.00 87.62 93 GLU A C 1
ATOM 699 O O . GLU A 1 93 ? 12.625 3.988 -27.025 1.00 87.62 93 GLU A O 1
ATOM 704 N N . ALA A 1 94 ? 10.875 5.190 -26.321 1.00 85.81 94 ALA A N 1
ATOM 705 C CA . ALA A 1 94 ? 11.628 5.894 -25.284 1.00 85.81 94 ALA A CA 1
ATOM 706 C C . ALA A 1 94 ? 12.240 4.928 -24.250 1.00 85.81 94 ALA A C 1
ATOM 708 O O . ALA A 1 94 ? 13.403 5.079 -23.867 1.00 85.81 94 ALA A O 1
ATOM 709 N N . PHE A 1 95 ? 11.489 3.904 -23.832 1.00 88.19 95 PHE A N 1
ATOM 710 C CA . PHE A 1 95 ? 11.981 2.871 -22.918 1.00 88.19 95 PHE A CA 1
ATOM 711 C C . PHE A 1 95 ? 13.120 2.083 -23.565 1.00 88.19 95 PHE A C 1
ATOM 713 O O . PHE A 1 95 ? 14.181 1.889 -22.963 1.00 88.19 95 PHE A O 1
ATOM 720 N N . ARG A 1 96 ? 12.944 1.673 -24.823 1.00 89.56 96 ARG A N 1
ATOM 721 C CA . ARG A 1 96 ? 13.961 0.948 -25.586 1.00 89.56 96 ARG A CA 1
ATOM 722 C C . ARG A 1 96 ? 15.258 1.751 -25.690 1.00 89.56 96 ARG A C 1
ATOM 724 O O . ARG A 1 96 ? 16.339 1.195 -25.494 1.00 89.56 96 ARG A O 1
ATOM 731 N N . GLN A 1 97 ? 15.165 3.059 -25.926 1.00 88.25 97 GLN A N 1
ATOM 732 C CA . GLN A 1 97 ? 16.323 3.955 -25.938 1.00 88.25 97 GLN A CA 1
ATOM 733 C C . GLN A 1 97 ? 16.996 4.060 -24.563 1.00 88.25 97 GLN A C 1
ATOM 735 O O . GLN A 1 97 ? 18.225 4.056 -24.486 1.00 88.25 97 GLN A O 1
ATOM 740 N N . ALA A 1 98 ? 16.232 4.074 -23.468 1.00 88.12 98 ALA A N 1
ATOM 741 C CA . ALA A 1 98 ? 16.796 4.058 -22.119 1.00 88.12 98 ALA A CA 1
ATOM 742 C C . ALA A 1 98 ? 17.554 2.751 -21.810 1.00 88.12 98 ALA A C 1
ATOM 744 O O . ALA A 1 98 ? 18.663 2.802 -21.272 1.00 88.12 98 ALA A O 1
ATOM 745 N N . LEU A 1 99 ? 17.017 1.595 -22.221 1.00 90.06 99 LEU A N 1
ATOM 746 C CA . LEU A 1 99 ? 17.714 0.303 -22.138 1.00 90.06 99 LEU A CA 1
ATOM 747 C C . LEU A 1 99 ? 19.015 0.312 -22.956 1.00 90.06 99 LEU A C 1
ATOM 749 O O . LEU A 1 99 ? 20.060 -0.121 -22.474 1.00 90.06 99 LEU A O 1
ATOM 753 N N . LEU A 1 100 ? 18.981 0.848 -24.182 1.00 89.94 100 LEU A N 1
ATOM 754 C CA . LEU A 1 100 ? 20.177 0.981 -25.020 1.00 89.94 100 LEU A CA 1
ATOM 755 C C . LEU A 1 100 ? 21.243 1.867 -24.371 1.00 89.94 100 LEU A C 1
ATOM 757 O O . LEU A 1 100 ? 22.412 1.484 -24.332 1.00 89.94 100 LEU A O 1
ATOM 761 N N . ALA A 1 101 ? 20.842 3.015 -23.822 1.00 88.56 101 ALA A N 1
ATOM 762 C CA . ALA A 1 101 ? 21.749 3.966 -23.187 1.00 88.56 101 ALA A CA 1
ATOM 763 C C . ALA A 1 101 ? 22.460 3.391 -21.950 1.00 88.56 101 ALA A C 1
ATOM 765 O O . ALA A 1 101 ? 23.560 3.829 -21.619 1.00 88.56 101 ALA A O 1
ATOM 766 N N . ARG A 1 102 ? 21.854 2.409 -21.267 1.00 89.38 102 ARG A N 1
ATOM 767 C CA . ARG A 1 102 ? 22.413 1.755 -20.072 1.00 89.38 102 ARG A CA 1
ATOM 768 C C . ARG A 1 102 ? 23.068 0.404 -20.350 1.00 89.38 102 ARG A C 1
ATOM 770 O O . ARG A 1 102 ? 23.630 -0.177 -19.429 1.00 89.38 102 ARG A O 1
ATOM 777 N N . ARG A 1 103 ? 23.067 -0.084 -21.595 1.00 89.50 103 ARG A N 1
ATOM 778 C CA . ARG A 1 103 ? 23.511 -1.447 -21.933 1.00 89.50 103 ARG A CA 1
ATOM 779 C C . ARG A 1 103 ? 24.934 -1.772 -21.478 1.00 89.50 103 ARG A C 1
ATOM 781 O O . ARG A 1 103 ? 25.160 -2.857 -20.955 1.00 89.50 103 ARG A O 1
ATOM 788 N N . ALA A 1 104 ? 25.882 -0.853 -21.660 1.00 90.25 104 ALA A N 1
ATOM 789 C CA . ALA A 1 104 ? 27.263 -1.073 -21.224 1.00 90.25 104 ALA A CA 1
ATOM 790 C C . ALA A 1 104 ? 27.353 -1.255 -19.697 1.00 90.25 104 ALA A C 1
ATOM 792 O O . ALA A 1 104 ? 27.993 -2.193 -19.223 1.00 90.25 104 ALA A O 1
ATOM 793 N N . ASP A 1 105 ? 26.644 -0.415 -18.935 1.00 91.38 105 ASP A N 1
ATOM 794 C CA . ASP A 1 105 ? 26.570 -0.512 -17.474 1.00 91.38 105 ASP A CA 1
ATOM 795 C C . ASP A 1 105 ? 25.848 -1.792 -17.021 1.00 91.38 105 ASP A C 1
ATOM 797 O O . ASP A 1 105 ? 26.251 -2.418 -16.041 1.00 91.38 105 ASP A O 1
ATOM 801 N N . GLU A 1 106 ? 24.781 -2.187 -17.719 1.00 92.81 106 GLU A N 1
ATOM 802 C CA . GLU A 1 106 ? 24.014 -3.404 -17.430 1.00 92.81 106 GLU A CA 1
ATOM 803 C C . GLU A 1 106 ? 24.849 -4.668 -17.649 1.00 92.81 106 GLU A C 1
ATOM 805 O O . GLU A 1 106 ? 24.830 -5.556 -16.795 1.00 92.81 106 GLU A O 1
ATOM 810 N N . ILE A 1 107 ? 25.624 -4.728 -18.740 1.00 91.19 107 ILE A N 1
ATOM 811 C CA . ILE A 1 107 ? 26.556 -5.830 -19.023 1.00 91.19 107 ILE A CA 1
ATOM 812 C C . ILE A 1 107 ? 27.651 -5.875 -17.955 1.00 91.19 107 ILE A C 1
ATOM 814 O O . ILE A 1 107 ? 27.879 -6.927 -17.362 1.00 91.19 107 ILE A O 1
ATOM 818 N N . ALA A 1 108 ? 28.273 -4.733 -17.642 1.00 92.88 108 ALA A N 1
ATOM 819 C CA . ALA A 1 108 ? 29.333 -4.660 -16.637 1.00 92.88 108 ALA A CA 1
ATOM 820 C C . ALA A 1 108 ? 28.861 -5.087 -15.234 1.00 92.88 108 ALA A C 1
ATOM 822 O O . ALA A 1 108 ? 29.639 -5.638 -14.457 1.00 92.88 108 ALA A O 1
ATOM 823 N N . ARG A 1 109 ? 27.589 -4.838 -14.896 1.00 93.31 109 ARG A N 1
ATOM 824 C CA . ARG A 1 109 ? 26.987 -5.214 -13.604 1.00 93.31 109 ARG A CA 1
ATOM 825 C C . ARG A 1 109 ? 26.264 -6.561 -13.621 1.00 93.31 109 ARG A C 1
ATOM 827 O O . ARG A 1 109 ? 25.831 -7.009 -12.562 1.00 93.31 109 ARG A O 1
ATOM 834 N N . GLY A 1 110 ? 26.083 -7.176 -14.790 1.00 92.19 110 GLY A N 1
ATOM 835 C CA . GLY A 1 110 ? 25.311 -8.408 -14.958 1.00 92.19 110 GLY A CA 1
ATOM 836 C C . GLY A 1 110 ? 23.835 -8.288 -14.554 1.00 92.19 110 GLY A C 1
ATOM 837 O O . GLY A 1 110 ? 23.241 -9.278 -14.132 1.00 92.19 110 GLY A O 1
ATOM 838 N N . MET A 1 111 ? 23.234 -7.093 -14.620 1.00 93.44 111 MET A N 1
ATOM 839 C CA . MET A 1 111 ? 21.832 -6.889 -14.229 1.00 93.44 111 MET A CA 1
ATOM 840 C C . MET A 1 111 ? 21.165 -5.732 -14.981 1.00 93.44 111 MET A C 1
ATOM 842 O O . MET A 1 111 ? 21.778 -4.686 -15.177 1.00 93.44 111 MET A O 1
ATOM 846 N N . THR A 1 112 ? 19.874 -5.869 -15.305 1.00 91.50 112 THR A N 1
ATOM 847 C CA . THR A 1 112 ? 19.072 -4.780 -15.890 1.00 91.50 112 THR A CA 1
ATOM 848 C C . THR A 1 112 ? 18.849 -3.659 -14.870 1.00 91.50 112 THR A C 1
ATOM 850 O O . THR A 1 112 ? 18.393 -3.889 -13.737 1.00 91.50 112 THR A O 1
ATOM 853 N N . LEU A 1 113 ? 19.165 -2.431 -15.269 1.00 90.19 113 LEU A N 1
ATOM 854 C CA . LEU A 1 113 ? 19.119 -1.221 -14.450 1.00 90.19 113 LEU A CA 1
ATOM 855 C C . LEU A 1 113 ? 17.907 -0.342 -14.762 1.00 90.19 113 LEU A C 1
ATOM 857 O O . LEU A 1 113 ? 17.575 0.491 -13.924 1.00 90.19 113 LEU A O 1
ATOM 861 N N . THR A 1 114 ? 17.274 -0.535 -15.922 1.00 90.31 114 THR A N 1
ATOM 862 C CA . THR A 1 114 ? 16.119 0.254 -16.372 1.00 90.31 114 THR A CA 1
ATOM 863 C C . THR A 1 114 ? 14.846 -0.580 -16.354 1.00 90.31 114 THR A C 1
ATOM 865 O O . THR A 1 114 ? 14.794 -1.634 -16.987 1.00 90.31 114 THR A O 1
ATOM 868 N N . GLY A 1 115 ? 13.810 -0.104 -15.665 1.00 90.56 115 GLY A N 1
ATOM 869 C CA . GLY A 1 115 ? 12.459 -0.658 -15.767 1.00 90.56 115 GLY A CA 1
ATOM 870 C C . GLY A 1 115 ? 11.703 -0.772 -14.448 1.00 90.56 115 GLY A C 1
ATOM 871 O O . GLY A 1 115 ? 12.247 -0.443 -13.393 1.00 90.56 115 GLY A O 1
ATOM 872 N N . PRO A 1 116 ? 10.445 -1.251 -14.489 1.00 92.00 116 PRO A N 1
ATOM 873 C CA . PRO A 1 116 ? 9.545 -1.158 -13.347 1.00 92.00 116 PRO A CA 1
ATOM 874 C C . PRO A 1 116 ? 10.003 -1.970 -12.131 1.00 92.00 116 PRO A C 1
ATOM 876 O O . PRO A 1 116 ? 9.671 -1.658 -10.991 1.00 92.00 116 PRO A O 1
ATOM 879 N N . HIS A 1 117 ? 10.823 -3.004 -12.308 1.00 93.25 117 HIS A N 1
ATOM 880 C CA . HIS A 1 117 ? 11.434 -3.731 -11.188 1.00 93.25 117 HIS A CA 1
ATOM 881 C C . HIS A 1 117 ? 12.338 -2.856 -10.301 1.00 93.25 117 HIS A C 1
ATOM 883 O O . HIS A 1 117 ? 12.727 -3.300 -9.224 1.00 93.25 117 HIS A O 1
ATOM 889 N N . ARG A 1 118 ? 12.685 -1.642 -10.744 1.00 92.00 118 ARG A N 1
ATOM 890 C CA . ARG A 1 118 ? 13.491 -0.659 -10.008 1.00 92.00 118 ARG A CA 1
ATOM 891 C C . ARG A 1 118 ? 12.696 0.537 -9.488 1.00 92.00 118 ARG A C 1
ATOM 893 O O . ARG A 1 118 ? 13.309 1.427 -8.909 1.00 92.00 118 ARG A O 1
ATOM 900 N N . ASP A 1 119 ? 11.388 0.594 -9.725 1.00 91.19 119 ASP A N 1
ATOM 901 C CA . ASP A 1 119 ? 10.567 1.706 -9.246 1.00 91.19 119 ASP A CA 1
ATOM 902 C C . ASP A 1 119 ? 10.477 1.726 -7.718 1.00 91.19 119 ASP A C 1
ATOM 904 O O . ASP A 1 119 ? 10.521 0.683 -7.062 1.00 91.19 119 ASP A O 1
ATOM 908 N N . GLU A 1 120 ? 10.245 2.913 -7.166 1.00 91.56 120 GLU A N 1
ATOM 909 C CA . GLU A 1 120 ? 9.975 3.115 -5.746 1.00 91.56 120 GLU A CA 1
ATOM 910 C C . GLU A 1 120 ? 8.526 3.583 -5.524 1.00 91.56 120 GLU A C 1
ATOM 912 O O . GLU A 1 120 ? 7.920 4.247 -6.367 1.00 91.56 120 GLU A O 1
ATOM 917 N N . LEU A 1 121 ? 7.972 3.243 -4.359 1.00 93.00 121 LEU A N 1
ATOM 918 C CA . LEU A 1 121 ? 6.722 3.799 -3.842 1.00 93.00 121 LEU A CA 1
ATOM 919 C C . LEU A 1 121 ? 7.031 4.477 -2.512 1.00 93.00 121 LEU A C 1
ATOM 921 O O . LEU A 1 121 ? 7.452 3.809 -1.565 1.00 93.00 121 LEU A O 1
ATOM 925 N N . ARG A 1 122 ? 6.811 5.786 -2.438 1.00 93.81 122 ARG A N 1
ATOM 926 C CA . ARG A 1 122 ? 7.048 6.574 -1.227 1.00 93.81 122 ARG A CA 1
ATOM 927 C C . ARG A 1 122 ? 5.741 6.927 -0.542 1.00 93.81 122 ARG A C 1
ATOM 929 O O . ARG A 1 122 ? 4.711 7.122 -1.184 1.00 93.81 122 ARG A O 1
ATOM 936 N N . PHE A 1 123 ? 5.808 7.005 0.780 1.00 96.38 123 PHE A N 1
ATOM 937 C CA . PHE A 1 123 ? 4.702 7.415 1.633 1.00 96.38 123 PHE A CA 1
ATOM 938 C C . PHE A 1 123 ? 5.061 8.777 2.199 1.00 96.38 123 PHE A C 1
ATOM 940 O O . PHE A 1 123 ? 5.932 8.879 3.061 1.00 96.38 123 PHE A O 1
ATOM 947 N N . VAL A 1 124 ? 4.405 9.812 1.697 1.00 94.88 124 VAL A N 1
ATOM 948 C CA . VAL A 1 124 ? 4.630 11.188 2.125 1.00 94.88 124 VAL A CA 1
ATOM 949 C C . VAL A 1 124 ? 3.457 11.607 2.989 1.00 94.88 124 VAL A C 1
ATOM 951 O O . VAL A 1 124 ? 2.308 11.488 2.575 1.00 94.88 124 VAL A O 1
ATOM 954 N N . ALA A 1 125 ? 3.734 12.079 4.196 1.00 92.94 125 ALA A N 1
ATOM 955 C CA . ALA A 1 125 ? 2.712 12.621 5.079 1.00 92.94 125 ALA A CA 1
ATOM 956 C C . ALA A 1 125 ? 3.055 14.050 5.475 1.00 92.94 125 ALA A C 1
ATOM 958 O O . ALA A 1 125 ? 4.222 14.431 5.553 1.00 92.94 125 ALA A O 1
ATOM 959 N N . GLY A 1 126 ? 2.027 14.835 5.754 1.00 90.94 126 GLY A N 1
ATOM 960 C CA . GLY A 1 126 ? 2.174 16.182 6.282 1.00 90.94 126 GLY A CA 1
ATOM 961 C C . GLY A 1 126 ? 1.090 16.471 7.304 1.00 90.94 126 GLY A C 1
ATOM 962 O O . GLY A 1 126 ? 0.044 15.820 7.328 1.00 90.94 126 GLY A O 1
ATOM 963 N N . SER A 1 127 ? 1.335 17.463 8.157 1.00 85.38 127 SER A N 1
ATOM 964 C CA . SER A 1 127 ? 0.365 17.897 9.160 1.00 85.38 127 SER A CA 1
ATOM 965 C C . SER A 1 127 ? -0.041 19.345 8.907 1.00 85.38 127 SER A C 1
ATOM 967 O O . SER A 1 127 ? 0.803 20.229 9.051 1.00 85.38 127 SER A O 1
ATOM 969 N N . PRO A 1 128 ? -1.330 19.630 8.638 1.00 75.12 128 PRO A N 1
ATOM 970 C CA . PRO A 1 128 ? -1.819 21.004 8.508 1.00 75.12 128 PRO A CA 1
ATOM 971 C C . PRO A 1 128 ? -1.533 21.864 9.749 1.00 75.12 128 PRO A C 1
ATOM 973 O O . PRO A 1 128 ? -1.433 23.084 9.656 1.00 75.12 128 PRO A O 1
ATOM 976 N N . VAL A 1 129 ? -1.398 21.226 10.916 1.00 70.56 129 VAL A N 1
ATOM 977 C CA . VAL A 1 129 ? -1.188 21.880 12.215 1.00 70.56 129 VAL A CA 1
ATOM 978 C C . VAL A 1 129 ? 0.286 22.238 12.445 1.00 70.56 129 VAL A C 1
ATOM 980 O O . VAL A 1 129 ? 0.576 23.186 13.170 1.00 70.56 129 VAL A O 1
ATOM 983 N N . GLN A 1 130 ? 1.221 21.511 11.824 1.00 65.31 130 GLN A N 1
ATOM 984 C CA . GLN A 1 130 ? 2.669 21.715 11.984 1.00 65.31 130 GLN A CA 1
ATOM 985 C C . GLN A 1 130 ? 3.304 22.512 10.826 1.00 65.31 130 GLN A C 1
ATOM 987 O O . GLN A 1 130 ? 4.525 22.657 10.772 1.00 65.31 130 GLN A O 1
ATOM 992 N N . GLY A 1 131 ? 2.488 23.065 9.919 1.00 66.00 131 GLY A N 1
ATOM 993 C CA . GLY A 1 131 ? 2.923 23.858 8.765 1.00 66.00 131 GLY A CA 1
ATOM 994 C C . GLY A 1 131 ? 2.926 23.068 7.451 1.00 66.00 131 GLY A C 1
ATOM 995 O O . GLY A 1 131 ? 2.260 22.050 7.317 1.00 66.00 131 GLY A O 1
ATOM 996 N N . THR A 1 132 ? 3.667 23.541 6.447 1.00 61.72 132 THR A N 1
ATOM 997 C CA . THR A 1 132 ? 3.720 22.928 5.101 1.00 61.72 132 THR A CA 1
ATOM 998 C C . THR A 1 132 ? 4.818 21.870 4.954 1.00 61.72 132 THR A C 1
ATOM 1000 O O . THR A 1 132 ? 5.213 21.549 3.836 1.00 61.72 132 THR A O 1
ATOM 1003 N N . HIS A 1 133 ? 5.378 21.370 6.058 1.00 79.00 133 HIS A N 1
ATOM 1004 C CA . HIS A 1 133 ? 6.451 20.382 5.999 1.00 79.00 133 HIS A CA 1
ATOM 1005 C C . HIS A 1 133 ? 5.882 18.993 5.704 1.00 79.00 133 HIS A C 1
ATOM 1007 O O . HIS A 1 133 ? 5.137 18.425 6.501 1.00 79.00 133 HIS A O 1
ATOM 1013 N N . GLU A 1 134 ? 6.252 18.467 4.541 1.00 88.88 134 GLU A N 1
ATOM 1014 C CA . GLU A 1 134 ? 6.005 17.085 4.148 1.00 88.88 134 GLU A CA 1
ATOM 1015 C C . GLU A 1 134 ? 7.187 16.211 4.590 1.00 88.88 134 GLU A C 1
ATOM 1017 O O . GLU A 1 134 ? 8.340 16.654 4.598 1.00 88.88 134 GLU A O 1
ATOM 1022 N N . VAL A 1 135 ? 6.903 14.969 4.970 1.00 90.44 135 VAL A N 1
ATOM 1023 C CA . VAL A 1 135 ? 7.884 14.020 5.492 1.00 90.44 135 VAL A CA 1
ATOM 1024 C C . VAL A 1 135 ? 7.732 12.686 4.775 1.00 90.44 135 VAL A C 1
ATOM 1026 O O . VAL A 1 135 ? 6.637 12.129 4.708 1.00 90.44 135 VAL A O 1
ATOM 1029 N N . ASP A 1 136 ? 8.850 12.144 4.291 1.00 93.69 136 ASP A N 1
ATOM 1030 C CA . ASP A 1 136 ? 8.919 10.754 3.843 1.00 93.69 136 ASP A CA 1
ATOM 1031 C C . ASP A 1 136 ? 8.872 9.824 5.066 1.00 93.69 136 ASP A C 1
ATOM 1033 O O . ASP A 1 136 ? 9.810 9.763 5.873 1.00 93.69 136 ASP A O 1
ATOM 1037 N N . LEU A 1 137 ? 7.762 9.101 5.215 1.00 94.88 137 LEU A N 1
ATOM 1038 C CA . LEU A 1 137 ? 7.529 8.197 6.337 1.00 94.88 137 LEU A CA 1
ATOM 1039 C C . LEU A 1 137 ? 8.473 6.991 6.338 1.00 94.88 137 LEU A C 1
ATOM 1041 O O . LEU A 1 137 ? 8.713 6.422 7.404 1.00 94.88 137 LEU A O 1
ATOM 1045 N N . GLY A 1 138 ? 9.019 6.598 5.185 1.00 92.69 138 GLY A N 1
ATOM 1046 C CA . GLY A 1 138 ? 9.997 5.518 5.090 1.00 92.69 138 GLY A CA 1
ATOM 1047 C C . GLY A 1 138 ? 11.338 5.891 5.721 1.00 92.69 138 GLY A C 1
ATOM 1048 O O . GLY A 1 138 ? 11.986 5.040 6.328 1.00 92.69 138 GLY A O 1
ATOM 1049 N N . ILE A 1 139 ? 11.727 7.166 5.631 1.00 92.00 139 ILE A N 1
ATOM 1050 C CA . ILE A 1 139 ? 13.021 7.657 6.127 1.00 92.00 139 ILE A CA 1
ATOM 1051 C C . ILE A 1 139 ? 12.902 8.227 7.545 1.00 92.00 139 ILE A C 1
ATOM 1053 O O . ILE A 1 139 ? 13.737 7.940 8.402 1.00 92.00 139 ILE A O 1
ATOM 1057 N N . TYR A 1 140 ? 11.871 9.033 7.799 1.00 92.75 140 TYR A N 1
ATOM 1058 C CA . TYR A 1 140 ? 11.759 9.840 9.021 1.00 92.75 140 TYR A CA 1
ATOM 1059 C C . TYR A 1 140 ? 10.517 9.519 9.860 1.00 92.75 140 TYR A C 1
ATOM 1061 O O . TYR A 1 140 ? 10.384 10.023 10.976 1.00 92.75 140 TYR A O 1
ATOM 1069 N N . GLY A 1 141 ? 9.600 8.698 9.345 1.00 91.50 141 GLY A N 1
ATOM 1070 C CA . GLY A 1 141 ? 8.365 8.352 10.041 1.00 91.50 141 GLY A CA 1
ATOM 1071 C C . GLY A 1 141 ? 8.622 7.532 11.302 1.00 91.50 141 GLY A C 1
ATOM 1072 O O . GLY A 1 141 ? 9.395 6.573 11.306 1.00 91.50 141 GLY A O 1
ATOM 1073 N N . SER A 1 142 ? 7.922 7.863 12.388 1.00 91.25 142 SER A N 1
ATOM 1074 C CA . SER A 1 142 ? 7.890 6.991 13.563 1.00 91.25 142 SER A CA 1
ATOM 1075 C C . SER A 1 142 ? 7.250 5.640 13.217 1.00 91.25 142 SER A C 1
ATOM 1077 O O . SER A 1 142 ? 6.413 5.539 12.317 1.00 91.25 142 SER A O 1
ATOM 1079 N N . ARG A 1 143 ? 7.561 4.591 13.991 1.00 90.00 143 ARG A N 1
ATOM 1080 C CA . ARG A 1 143 ? 6.951 3.259 13.797 1.00 90.00 143 ARG A CA 1
ATOM 1081 C C . ARG A 1 143 ? 5.416 3.308 13.804 1.00 90.00 143 ARG A C 1
ATOM 1083 O O . ARG A 1 143 ? 4.776 2.604 13.033 1.00 90.00 143 ARG A O 1
ATOM 1090 N N . GLY A 1 144 ? 4.823 4.151 14.655 1.00 88.31 144 GLY A N 1
ATOM 1091 C CA . GLY A 1 144 ? 3.370 4.337 14.718 1.00 88.31 144 GLY A CA 1
ATOM 1092 C C . GLY A 1 144 ? 2.792 4.990 13.458 1.00 88.31 144 GLY A C 1
ATOM 1093 O O . GLY A 1 144 ? 1.755 4.545 12.965 1.00 88.31 144 GLY A O 1
ATOM 1094 N N . GLN A 1 145 ? 3.476 5.994 12.900 1.00 91.38 145 GLN A N 1
ATOM 1095 C CA . GLN A 1 145 ? 3.074 6.628 11.638 1.00 91.38 145 GLN A CA 1
ATOM 1096 C C . GLN A 1 145 ? 3.182 5.655 10.464 1.00 91.38 145 GLN A C 1
ATOM 1098 O O . GLN A 1 145 ? 2.229 5.525 9.702 1.00 91.38 145 GLN A O 1
ATOM 1103 N N . GLN A 1 146 ? 4.286 4.908 10.362 1.00 93.50 146 GLN A N 1
ATOM 1104 C CA . GLN A 1 146 ? 4.475 3.895 9.316 1.00 93.50 146 GLN A CA 1
ATOM 1105 C C . GLN A 1 146 ? 3.357 2.843 9.342 1.00 93.50 146 GLN A C 1
ATOM 1107 O O . GLN A 1 146 ? 2.721 2.585 8.323 1.00 93.50 146 GLN A O 1
ATOM 1112 N N . ARG A 1 147 ? 3.044 2.294 10.523 1.00 91.25 147 ARG A N 1
ATOM 1113 C CA . ARG A 1 147 ? 1.941 1.333 10.702 1.00 91.25 147 ARG A CA 1
ATOM 1114 C C . ARG A 1 147 ? 0.586 1.925 10.330 1.00 91.25 147 ARG A C 1
ATOM 1116 O O . ARG A 1 147 ? -0.193 1.282 9.635 1.00 91.25 147 ARG A O 1
ATOM 1123 N N . THR A 1 148 ? 0.318 3.161 10.751 1.00 92.12 148 THR A N 1
ATOM 1124 C CA . THR A 1 148 ? -0.939 3.856 10.433 1.00 92.12 148 THR A CA 1
ATOM 1125 C C . THR A 1 148 ? -1.071 4.107 8.928 1.00 92.12 148 THR A C 1
ATOM 1127 O O . THR A 1 148 ? -2.157 3.946 8.375 1.00 92.12 148 THR A O 1
ATOM 1130 N N . ALA A 1 149 ? 0.021 4.452 8.243 1.00 94.88 149 ALA A N 1
ATOM 1131 C CA . ALA A 1 149 ? 0.040 4.639 6.794 1.00 94.88 149 ALA A CA 1
ATOM 1132 C C . ALA A 1 149 ? -0.186 3.321 6.034 1.00 94.88 149 ALA A C 1
ATOM 1134 O O . ALA A 1 149 ? -0.994 3.278 5.107 1.00 94.88 149 ALA A O 1
ATOM 1135 N N . VAL A 1 150 ? 0.451 2.227 6.464 1.00 94.44 150 VAL A N 1
ATOM 1136 C CA . VAL A 1 150 ? 0.230 0.892 5.881 1.00 94.44 150 VAL A CA 1
ATOM 1137 C C . VAL A 1 150 ? -1.203 0.414 6.119 1.00 94.44 150 VAL A C 1
ATOM 1139 O O . VAL A 1 150 ? -1.834 -0.100 5.197 1.00 94.44 150 VAL A O 1
ATOM 1142 N N . LEU A 1 151 ? -1.753 0.622 7.319 1.00 93.62 151 LEU A N 1
ATOM 1143 C CA . LEU A 1 151 ? -3.150 0.303 7.615 1.00 93.62 151 LEU A CA 1
ATOM 1144 C C . LEU A 1 151 ? -4.105 1.097 6.716 1.00 93.62 151 LEU A C 1
ATOM 1146 O O . LEU A 1 151 ? -5.041 0.525 6.160 1.00 93.62 151 LEU A O 1
ATOM 1150 N N . ALA A 1 152 ? -3.847 2.396 6.536 1.00 95.25 152 ALA A N 1
ATOM 1151 C CA . ALA A 1 152 ? -4.633 3.235 5.641 1.00 95.25 152 ALA A CA 1
ATOM 1152 C C . ALA A 1 152 ? -4.584 2.726 4.194 1.00 95.25 152 ALA A C 1
ATOM 1154 O O . ALA A 1 152 ? -5.628 2.612 3.554 1.00 95.25 152 ALA A O 1
ATOM 1155 N N . LEU A 1 153 ? -3.400 2.338 3.708 1.00 96.88 153 LEU A N 1
ATOM 1156 C CA . LEU A 1 153 ? -3.23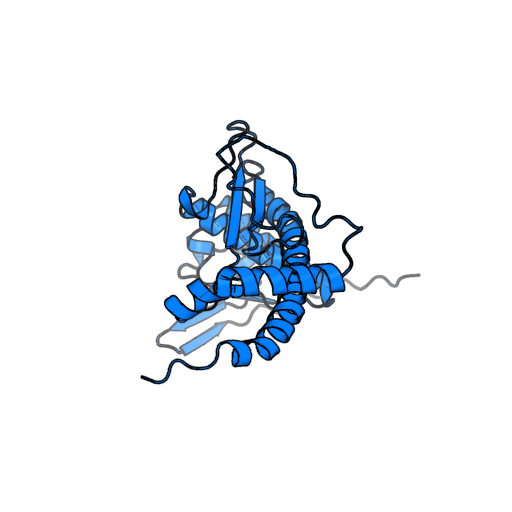7 1.724 2.391 1.00 96.88 153 LEU A CA 1
ATOM 1157 C C . LEU A 1 153 ? -4.020 0.410 2.264 1.00 96.88 153 LEU A C 1
ATOM 1159 O O . LEU A 1 153 ? -4.685 0.200 1.255 1.00 96.88 153 LEU A O 1
ATOM 1163 N N . LYS A 1 154 ? -3.985 -0.469 3.271 1.00 94.94 154 LYS A N 1
ATOM 1164 C CA . LYS A 1 154 ? -4.687 -1.762 3.215 1.00 94.94 154 LYS A CA 1
ATOM 1165 C C . LYS A 1 154 ? -6.205 -1.619 3.208 1.00 94.94 154 LYS A C 1
ATOM 1167 O O . LYS A 1 154 ? -6.891 -2.328 2.476 1.00 94.94 154 LYS A O 1
ATOM 1172 N N . LEU A 1 155 ? -6.735 -0.671 3.972 1.00 93.88 155 LEU A N 1
ATOM 1173 C CA . LEU A 1 155 ? -8.161 -0.347 3.937 1.00 93.88 155 LEU A CA 1
ATOM 1174 C C . LEU A 1 155 ? -8.558 0.351 2.622 1.00 93.88 155 LEU A C 1
ATOM 1176 O O . LEU A 1 155 ? -9.637 0.092 2.097 1.00 93.88 155 LEU A O 1
ATOM 1180 N N . ALA A 1 156 ? -7.681 1.180 2.052 1.00 95.44 156 ALA A N 1
ATOM 1181 C CA . ALA A 1 156 ? -7.881 1.771 0.730 1.00 95.44 156 ALA A CA 1
ATOM 1182 C C . ALA A 1 156 ? -7.878 0.722 -0.394 1.00 95.44 156 ALA A C 1
ATOM 1184 O O . ALA A 1 156 ? -8.681 0.811 -1.322 1.00 95.44 156 ALA A O 1
ATOM 1185 N N . GLU A 1 157 ? -7.005 -0.282 -0.300 1.00 95.69 157 GLU A N 1
ATOM 1186 C CA . GLU A 1 157 ? -6.939 -1.427 -1.212 1.00 95.69 157 GLU A CA 1
ATOM 1187 C C . GLU A 1 157 ? -8.234 -2.249 -1.161 1.00 95.69 157 GLU A C 1
ATOM 1189 O O . GLU A 1 157 ? -8.812 -2.535 -2.207 1.00 95.69 157 GLU A O 1
ATOM 1194 N N . LEU A 1 158 ? -8.745 -2.540 0.041 1.00 94.31 158 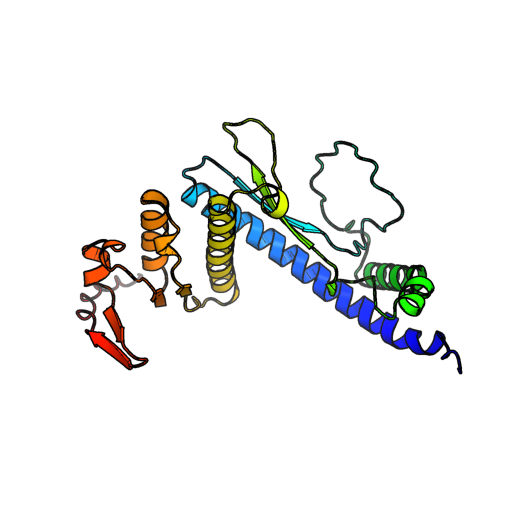LEU A N 1
ATOM 1195 C CA . LEU A 1 158 ? -10.037 -3.202 0.252 1.00 94.31 158 LEU A CA 1
ATOM 1196 C C . LEU A 1 158 ? -11.187 -2.458 -0.458 1.00 94.31 158 LEU A C 1
ATOM 1198 O O . LEU A 1 158 ? -11.980 -3.074 -1.172 1.00 94.31 158 LEU A O 1
ATOM 1202 N N . GLU A 1 159 ? -11.274 -1.135 -0.272 1.00 93.12 159 GLU A N 1
ATOM 1203 C CA . GLU A 1 159 ? -12.280 -0.285 -0.926 1.00 93.12 159 GLU A CA 1
ATOM 1204 C C . GLU A 1 159 ? -12.151 -0.315 -2.449 1.00 93.12 159 GLU A C 1
ATOM 1206 O O . GLU A 1 159 ? -13.136 -0.531 -3.155 1.00 93.12 159 GLU A O 1
ATOM 12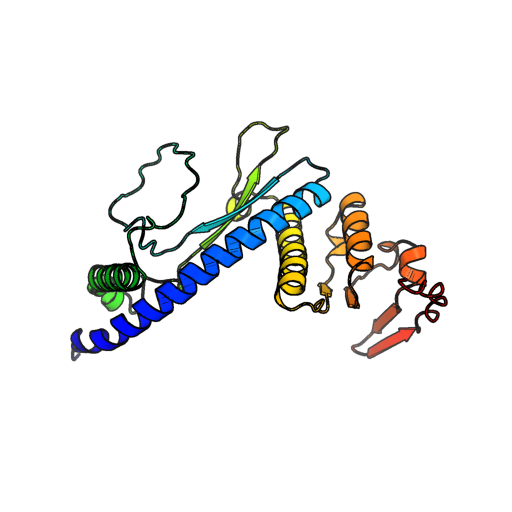11 N N . TRP A 1 160 ? -10.930 -0.137 -2.951 1.00 94.88 160 TRP A N 1
ATOM 1212 C CA . TRP A 1 160 ? -10.650 -0.123 -4.380 1.00 94.88 160 TRP A CA 1
ATOM 1213 C C . TRP A 1 160 ? -10.970 -1.465 -5.047 1.00 94.88 160 TRP A C 1
ATOM 1215 O O . TRP A 1 160 ? -11.566 -1.486 -6.123 1.00 94.88 160 TRP A O 1
ATOM 1225 N N . MET A 1 161 ? -10.627 -2.589 -4.407 1.00 94.62 161 MET A N 1
ATOM 1226 C CA . MET A 1 161 ? -10.956 -3.925 -4.909 1.00 94.62 161 MET A CA 1
ATOM 1227 C C . MET A 1 161 ? -12.468 -4.115 -5.007 1.00 94.62 161 MET A C 1
ATOM 1229 O O . MET A 1 161 ? -12.949 -4.492 -6.073 1.00 94.62 161 MET A O 1
ATOM 1233 N N . ARG A 1 162 ? -13.213 -3.773 -3.948 1.00 93.06 162 ARG A N 1
ATOM 1234 C CA . ARG A 1 162 ? -14.678 -3.876 -3.927 1.00 93.06 162 ARG A CA 1
ATOM 1235 C C . ARG A 1 162 ? -15.337 -3.068 -5.041 1.00 93.06 162 ARG A C 1
ATOM 1237 O O . ARG A 1 162 ? -16.275 -3.545 -5.670 1.00 93.06 162 ARG A O 1
ATOM 1244 N N . GLU A 1 163 ? -14.857 -1.855 -5.297 1.00 93.38 163 GLU A N 1
ATOM 1245 C CA . GLU A 1 163 ? -15.376 -1.009 -6.378 1.00 93.38 163 GLU A CA 1
ATOM 1246 C C . GLU A 1 163 ? -15.092 -1.588 -7.771 1.00 93.38 163 GLU A C 1
ATOM 1248 O O . GLU A 1 163 ? -15.903 -1.421 -8.679 1.00 93.38 163 GLU A O 1
ATOM 1253 N N . ARG A 1 164 ? -13.959 -2.279 -7.949 1.00 93.88 164 ARG A N 1
ATOM 1254 C CA . ARG A 1 164 ? -13.545 -2.841 -9.244 1.00 93.88 164 ARG A CA 1
ATOM 1255 C C . ARG A 1 164 ? -14.146 -4.202 -9.558 1.00 93.88 164 ARG A C 1
ATOM 1257 O O . ARG A 1 164 ? -14.375 -4.491 -10.728 1.00 93.88 164 ARG A O 1
ATOM 1264 N N . THR A 1 165 ? -14.343 -5.045 -8.550 1.00 94.19 165 THR A N 1
ATOM 1265 C CA . THR A 1 165 ? -14.846 -6.416 -8.731 1.00 94.19 165 THR A CA 1
ATOM 1266 C C . THR A 1 165 ? -16.332 -6.541 -8.412 1.00 94.19 165 THR A C 1
ATOM 1268 O O . THR A 1 165 ? -16.968 -7.482 -8.872 1.00 94.19 165 THR A O 1
ATOM 1271 N N . GLY A 1 166 ? -16.894 -5.610 -7.633 1.00 93.38 166 GLY A N 1
ATOM 1272 C CA . GLY A 1 166 ? -18.240 -5.725 -7.068 1.00 93.38 166 GLY A CA 1
ATOM 1273 C C . GLY A 1 166 ? -18.325 -6.651 -5.849 1.00 93.38 166 GLY A C 1
ATOM 1274 O O . GLY A 1 166 ? -19.397 -6.767 -5.259 1.00 93.38 166 GLY A O 1
ATOM 1275 N N . GLU A 1 167 ? -17.212 -7.270 -5.446 1.00 91.88 167 GLU A N 1
ATOM 1276 C CA . GLU A 1 167 ? -17.134 -8.231 -4.343 1.00 91.88 167 GLU A CA 1
ATOM 1277 C C . GLU A 1 167 ? -16.201 -7.727 -3.240 1.00 91.88 167 GLU A C 1
ATOM 1279 O O . GLU A 1 167 ? -15.123 -7.195 -3.510 1.00 91.88 167 GLU A O 1
ATOM 1284 N N . THR A 1 168 ? -16.595 -7.909 -1.979 1.00 90.69 168 THR A N 1
ATOM 1285 C CA . THR A 1 168 ? -15.767 -7.519 -0.832 1.00 90.69 168 THR A CA 1
ATOM 1286 C C . THR A 1 168 ? -14.746 -8.626 -0.523 1.00 90.69 168 THR A C 1
ATOM 1288 O O . THR A 1 168 ? -15.162 -9.735 -0.188 1.00 90.69 168 THR A O 1
ATOM 1291 N N . PRO A 1 169 ? -13.422 -8.374 -0.588 1.00 92.38 169 PRO A N 1
ATOM 1292 C CA . PRO A 1 169 ? -12.439 -9.402 -0.253 1.00 92.38 169 PRO A CA 1
ATOM 1293 C C . PRO A 1 169 ? -12.430 -9.709 1.252 1.00 92.38 169 PRO A C 1
ATOM 1295 O O . PRO A 1 169 ? -12.757 -8.856 2.080 1.00 92.38 169 PRO A O 1
ATOM 1298 N N . VAL A 1 170 ? -12.015 -10.930 1.607 1.00 93.62 170 VAL A N 1
ATOM 1299 C CA . VAL A 1 170 ? -11.824 -11.332 3.008 1.00 93.62 170 VAL A CA 1
ATOM 1300 C C . VAL A 1 170 ? -10.681 -10.522 3.612 1.00 93.62 170 VAL A C 1
ATOM 1302 O O . VAL A 1 170 ? -9.556 -10.551 3.110 1.00 93.62 170 VAL A O 1
ATOM 1305 N N . LEU A 1 171 ? -10.959 -9.817 4.707 1.00 93.81 171 LEU A N 1
ATOM 1306 C CA . LEU A 1 171 ? -9.963 -9.007 5.399 1.00 93.81 171 LEU A CA 1
ATOM 1307 C C . LEU A 1 171 ? -9.253 -9.836 6.474 1.00 93.81 171 LEU A C 1
ATOM 1309 O O . LEU A 1 171 ? -9.890 -10.369 7.378 1.00 93.81 171 LEU A O 1
ATOM 1313 N N . LEU A 1 172 ? -7.927 -9.925 6.395 1.00 93.94 172 LEU A N 1
ATOM 1314 C CA . LEU A 1 172 ? -7.089 -10.608 7.382 1.00 93.94 172 LEU A CA 1
ATOM 1315 C C . LEU A 1 172 ? -6.208 -9.570 8.079 1.00 93.94 172 LEU A C 1
ATOM 1317 O O . LEU A 1 172 ? -5.419 -8.904 7.410 1.00 93.94 172 LEU A O 1
ATOM 1321 N N . LEU A 1 173 ? -6.334 -9.421 9.398 1.00 92.56 173 LEU A N 1
ATOM 1322 C CA . LEU A 1 173 ? -5.492 -8.517 10.187 1.00 92.56 173 LEU A CA 1
ATOM 1323 C C . LEU A 1 173 ? -4.779 -9.297 11.290 1.00 92.56 173 LEU A C 1
ATOM 1325 O O . LEU A 1 173 ? -5.423 -9.831 12.194 1.00 92.56 173 LEU A O 1
ATOM 1329 N N . ASP A 1 174 ? -3.450 -9.323 11.210 1.00 91.38 174 ASP A N 1
ATOM 1330 C CA . ASP A 1 174 ? -2.593 -10.024 12.164 1.00 91.38 174 ASP A CA 1
ATOM 1331 C C . ASP A 1 174 ? -2.024 -9.049 13.204 1.00 91.38 174 ASP A C 1
ATOM 1333 O O . ASP A 1 174 ? -1.307 -8.117 12.850 1.00 91.38 174 ASP A O 1
ATOM 1337 N N . GLU A 1 175 ? -2.425 -9.200 14.467 1.00 87.81 175 GLU A N 1
ATOM 1338 C CA . GLU A 1 175 ? -2.007 -8.421 15.646 1.00 87.81 175 GLU A CA 1
ATOM 1339 C C . GLU A 1 175 ? -2.106 -6.885 15.538 1.00 87.81 175 GLU A C 1
ATOM 1341 O O . GLU A 1 175 ? -1.659 -6.152 16.423 1.00 87.81 175 GLU A O 1
ATOM 1346 N N . VAL A 1 176 ? -2.786 -6.365 14.513 1.00 87.75 176 VAL A N 1
ATOM 1347 C CA . VAL A 1 176 ? -2.864 -4.924 14.221 1.00 87.75 176 VAL A CA 1
ATOM 1348 C C . VAL A 1 176 ? -3.422 -4.120 15.402 1.00 87.75 176 VAL A C 1
ATOM 1350 O O . VAL A 1 176 ? -2.990 -3.001 15.660 1.00 87.75 176 VAL A O 1
ATOM 1353 N N . LEU A 1 177 ? -4.365 -4.676 16.168 1.00 87.25 177 LEU A N 1
ATOM 1354 C CA . LEU A 1 177 ? -5.044 -3.959 17.258 1.00 87.25 177 LEU A CA 1
ATOM 1355 C C . LEU A 1 177 ? -4.137 -3.641 18.454 1.00 87.25 177 LEU A C 1
ATOM 1357 O O . LEU A 1 177 ? -4.402 -2.664 19.167 1.00 87.25 177 LEU A O 1
ATOM 1361 N N . ALA A 1 178 ? -3.098 -4.448 18.681 1.00 85.88 178 ALA A N 1
ATOM 1362 C CA . ALA A 1 178 ? -2.147 -4.255 19.773 1.00 85.88 178 ALA A CA 1
ATOM 1363 C C . ALA A 1 178 ? -1.226 -3.051 19.522 1.00 85.88 178 ALA A C 1
ATOM 1365 O O . ALA A 1 178 ? -0.725 -2.441 20.464 1.00 85.88 178 ALA A O 1
ATOM 1366 N N . GLU A 1 179 ? -1.045 -2.676 18.255 1.00 83.19 179 GLU A N 1
ATOM 1367 C CA . GLU A 1 179 ? -0.166 -1.585 17.834 1.00 83.19 179 GLU A CA 1
ATOM 1368 C C . GLU A 1 179 ? -0.878 -0.226 17.749 1.00 83.19 179 GLU A C 1
ATOM 1370 O O . GLU A 1 179 ? -0.233 0.801 17.520 1.00 83.19 179 GLU A O 1
ATOM 1375 N N . LEU A 1 180 ? -2.202 -0.216 17.930 1.00 85.88 180 LEU A N 1
ATOM 1376 C CA . LEU A 1 180 ? -3.047 0.967 17.812 1.00 85.88 180 LEU A CA 1
ATOM 1377 C C . LEU A 1 180 ? -3.456 1.512 19.181 1.00 85.88 180 LEU A C 1
ATOM 1379 O O . LEU A 1 180 ? -3.837 0.770 20.090 1.00 85.88 180 LEU A O 1
ATOM 1383 N N . ASP A 1 181 ? -3.462 2.840 19.286 1.00 86.19 181 ASP A N 1
ATOM 1384 C CA . ASP A 1 181 ? -4.122 3.539 20.384 1.00 86.19 181 ASP A CA 1
ATOM 1385 C C . ASP A 1 181 ? -5.650 3.329 20.362 1.00 86.19 181 ASP A C 1
ATOM 1387 O O . ASP A 1 181 ? -6.241 2.817 19.407 1.00 86.19 181 ASP A O 1
ATOM 1391 N N . VAL A 1 182 ? -6.313 3.743 21.443 1.00 86.25 182 VAL A N 1
ATOM 1392 C CA . VAL A 1 182 ? -7.754 3.532 21.655 1.00 86.25 182 VAL A CA 1
ATOM 1393 C C . VAL A 1 182 ? -8.614 4.155 20.548 1.00 86.25 182 VAL A C 1
ATOM 1395 O O . VAL A 1 182 ? -9.639 3.577 20.175 1.00 86.25 182 VAL A O 1
ATOM 1398 N N . ALA A 1 183 ? -8.231 5.324 20.024 1.00 85.00 183 ALA A N 1
ATOM 1399 C CA . ALA A 1 183 ? -9.006 6.018 19.000 1.00 85.00 183 ALA A CA 1
ATOM 1400 C C . ALA A 1 183 ? -8.907 5.283 17.658 1.00 85.00 183 ALA A C 1
ATOM 1402 O O . ALA A 1 183 ? -9.935 4.946 17.064 1.00 85.00 183 ALA A O 1
ATOM 1403 N N . ARG A 1 184 ? -7.684 4.941 17.239 1.00 87.31 184 ARG A N 1
ATOM 1404 C CA . ARG A 1 184 ? -7.428 4.173 16.013 1.00 87.31 184 ARG A CA 1
ATOM 1405 C C . ARG A 1 184 ? -8.042 2.781 16.065 1.00 87.31 184 ARG A C 1
ATOM 1407 O O . ARG A 1 184 ? -8.633 2.337 15.083 1.00 87.31 184 ARG A O 1
ATOM 1414 N N . ARG A 1 185 ? -7.981 2.112 17.220 1.00 89.25 185 ARG A N 1
ATOM 1415 C CA . ARG A 1 185 ? -8.618 0.805 17.421 1.00 89.25 185 ARG A CA 1
ATOM 1416 C C . ARG A 1 185 ? -10.129 0.879 17.219 1.00 89.25 185 ARG A C 1
ATOM 1418 O O . ARG A 1 185 ? -10.696 0.045 16.520 1.00 89.25 185 ARG A O 1
ATOM 1425 N N . ARG A 1 186 ? -10.783 1.892 17.798 1.00 87.38 186 ARG A N 1
ATOM 1426 C CA . ARG A 1 186 ? -12.227 2.108 17.627 1.00 87.38 186 ARG A CA 1
ATOM 1427 C C . ARG A 1 186 ? -12.588 2.328 16.160 1.00 87.38 186 ARG A C 1
ATOM 1429 O O . ARG A 1 186 ? -13.560 1.742 15.694 1.00 87.38 186 ARG A O 1
ATOM 1436 N N . TYR A 1 187 ? -11.805 3.139 15.451 1.00 87.75 187 TYR A N 1
ATOM 1437 C CA . TYR A 1 187 ? -12.002 3.375 14.024 1.00 87.75 187 TYR A CA 1
ATOM 1438 C C . TYR A 1 187 ? -11.863 2.082 13.207 1.00 87.75 187 TYR A C 1
ATOM 1440 O O . TYR A 1 187 ? -12.749 1.757 12.418 1.00 87.75 187 TYR A O 1
ATOM 1448 N N . LEU A 1 188 ? -10.796 1.308 13.438 1.00 89.50 188 LEU A N 1
ATOM 1449 C CA . LEU A 1 188 ? -10.567 0.048 12.733 1.00 89.50 188 LEU A CA 1
ATOM 1450 C C . LEU A 1 188 ? -11.720 -0.938 12.952 1.00 89.50 188 LEU A C 1
ATOM 1452 O O . LEU A 1 188 ? -12.244 -1.477 11.984 1.00 89.50 188 LEU A O 1
ATOM 1456 N N . LEU A 1 189 ? -12.160 -1.130 14.200 1.00 89.50 189 LEU A N 1
ATOM 1457 C CA . LEU A 1 189 ? -13.273 -2.033 14.513 1.00 89.50 189 LEU A CA 1
ATOM 1458 C C . LEU A 1 189 ? -14.589 -1.586 13.854 1.00 89.50 189 LEU A C 1
ATOM 1460 O O . LEU A 1 189 ? -15.315 -2.424 13.326 1.00 89.50 189 LEU A O 1
ATOM 1464 N N . ALA A 1 190 ? -14.866 -0.279 13.807 1.00 87.06 190 ALA A N 1
ATOM 1465 C CA . ALA A 1 190 ? -16.034 0.248 13.098 1.00 87.06 190 ALA A CA 1
ATOM 1466 C C . ALA A 1 190 ? -15.953 0.018 11.578 1.00 87.06 190 ALA A C 1
ATOM 1468 O O . ALA A 1 190 ? -16.973 -0.221 10.933 1.00 87.06 190 ALA A O 1
ATOM 1469 N N . ARG A 1 191 ? -14.748 0.063 10.991 1.00 85.88 191 ARG A N 1
ATOM 1470 C CA . ARG A 1 191 ? -14.559 -0.252 9.569 1.00 85.88 191 ARG A CA 1
ATOM 1471 C C . ARG A 1 191 ? -14.735 -1.742 9.300 1.00 85.88 191 ARG A C 1
ATOM 1473 O O . ARG A 1 191 ? -15.414 -2.094 8.340 1.00 85.88 191 ARG A O 1
ATOM 1480 N N . VAL A 1 192 ? -14.179 -2.592 10.160 1.00 87.94 192 VAL A N 1
ATOM 1481 C CA . VAL A 1 192 ? -14.308 -4.054 10.093 1.00 87.94 192 VAL A CA 1
ATOM 1482 C C . VAL A 1 192 ? -15.773 -4.494 10.132 1.00 87.94 192 VAL A C 1
ATOM 1484 O O . VAL A 1 192 ? -16.151 -5.359 9.353 1.00 87.94 192 VAL A O 1
ATOM 1487 N N . ASP A 1 193 ? -16.616 -3.844 10.941 1.00 82.69 193 ASP A N 1
ATOM 1488 C CA . ASP A 1 193 ? -18.062 -4.124 10.992 1.00 82.69 193 ASP A CA 1
ATOM 1489 C C . ASP A 1 193 ? -18.773 -3.927 9.630 1.00 82.69 193 ASP A C 1
ATOM 1491 O O . ASP A 1 193 ? -19.849 -4.479 9.407 1.00 82.69 193 ASP A O 1
ATOM 1495 N N . SER A 1 194 ? -18.198 -3.140 8.710 1.00 81.12 194 SER A N 1
ATOM 1496 C CA . SER A 1 194 ? -18.752 -2.904 7.364 1.00 81.12 194 SER A CA 1
ATOM 1497 C C . SER A 1 194 ? -18.246 -3.876 6.289 1.00 81.12 194 SER A C 1
ATOM 1499 O O . SER A 1 194 ? -18.680 -3.794 5.136 1.00 81.12 194 SER A O 1
ATOM 1501 N N . VAL A 1 195 ? -17.318 -4.765 6.651 1.00 87.81 195 VAL A N 1
ATOM 1502 C CA . VAL A 1 195 ? -16.725 -5.780 5.774 1.00 87.81 195 VAL A CA 1
ATOM 1503 C C . VAL A 1 195 ? -17.470 -7.096 5.964 1.00 87.81 195 VAL A C 1
ATOM 1505 O O . VAL A 1 195 ? -17.735 -7.502 7.090 1.00 87.81 195 VAL A O 1
ATOM 1508 N N . GLU A 1 196 ? -17.791 -7.781 4.867 1.00 89.25 196 GLU A N 1
ATOM 1509 C CA . GLU A 1 196 ? -18.595 -9.013 4.895 1.00 89.25 196 GLU A CA 1
ATOM 1510 C C . GLU A 1 196 ? -17.947 -10.138 5.712 1.00 89.25 196 GLU A C 1
ATOM 1512 O O . GLU A 1 196 ? -18.632 -10.833 6.460 1.00 89.25 196 GLU A O 1
ATOM 1517 N N . GLN A 1 197 ? -16.626 -10.299 5.603 1.00 91.94 197 GLN A N 1
ATOM 1518 C CA . GLN A 1 197 ? -15.875 -11.276 6.380 1.00 91.94 197 GLN A CA 1
ATOM 1519 C C . GLN A 1 197 ? -14.503 -10.725 6.767 1.00 91.94 197 GLN A C 1
ATOM 1521 O O . GLN A 1 197 ? -13.721 -10.306 5.913 1.00 91.94 197 GLN A O 1
ATOM 1526 N N . THR A 1 198 ? -14.201 -10.769 8.066 1.00 92.81 198 THR A N 1
ATOM 1527 C CA . THR A 1 198 ? -12.901 -10.366 8.612 1.00 92.81 198 THR A CA 1
ATOM 1528 C C . THR A 1 198 ? -12.392 -11.401 9.610 1.00 92.81 198 THR A C 1
ATOM 1530 O O . THR A 1 198 ? -13.151 -11.865 10.459 1.00 92.81 198 THR A O 1
ATOM 1533 N N . LEU A 1 199 ? -11.102 -11.733 9.533 1.00 93.69 199 LEU A N 1
ATOM 1534 C CA . LEU A 1 199 ? -10.379 -12.498 10.545 1.00 93.69 199 LEU A CA 1
ATOM 1535 C C . LEU A 1 199 ? -9.366 -11.578 11.229 1.00 93.69 199 LEU A C 1
ATOM 1537 O O . LEU A 1 199 ? -8.559 -10.922 10.570 1.00 93.69 199 LEU A O 1
ATOM 1541 N N . LEU A 1 200 ? -9.419 -11.544 12.558 1.00 92.88 200 LEU A N 1
ATOM 1542 C CA . LEU A 1 200 ? -8.548 -10.734 13.406 1.00 92.88 200 LEU A CA 1
ATOM 1543 C C . LEU A 1 200 ? -7.806 -11.658 14.366 1.00 92.88 200 LEU A C 1
ATOM 1545 O O . LEU A 1 200 ? -8.443 -12.499 15.005 1.00 92.88 200 LEU A O 1
ATOM 1549 N N . THR A 1 201 ? -6.499 -11.473 14.521 1.00 93.00 201 THR A N 1
ATOM 1550 C CA . THR A 1 201 ? -5.739 -12.100 15.609 1.00 93.00 201 THR A CA 1
ATOM 1551 C C . THR A 1 201 ? -5.457 -11.079 16.709 1.00 93.00 201 THR A C 1
ATOM 1553 O O . THR A 1 201 ? -5.282 -9.881 16.466 1.00 93.00 201 THR A O 1
ATOM 1556 N N . ALA A 1 202 ? -5.473 -11.546 17.953 1.00 91.50 202 ALA A N 1
ATOM 1557 C CA . ALA A 1 202 ? -5.127 -10.748 19.117 1.00 91.50 202 ALA A CA 1
ATOM 1558 C C . ALA A 1 202 ? -4.731 -11.661 20.276 1.00 91.50 202 ALA A C 1
ATOM 1560 O O . ALA A 1 202 ? -5.288 -12.745 20.447 1.00 91.50 202 ALA A O 1
ATOM 1561 N N . THR A 1 203 ? -3.815 -11.178 21.107 1.00 88.81 203 THR A N 1
ATOM 1562 C CA . THR A 1 203 ? -3.362 -11.867 22.322 1.00 88.81 203 THR A CA 1
ATOM 1563 C C . THR A 1 203 ? -4.201 -11.527 23.553 1.00 88.81 203 THR A C 1
ATOM 1565 O O . THR A 1 203 ? -4.231 -12.306 24.502 1.00 88.81 203 THR A O 1
ATOM 1568 N N . ASP A 1 204 ? -4.913 -10.396 23.538 1.00 88.44 204 ASP A N 1
ATOM 1569 C CA . ASP A 1 204 ? -5.772 -9.945 24.635 1.00 88.44 204 ASP A CA 1
ATOM 1570 C C . ASP A 1 204 ? -7.207 -9.656 24.144 1.00 88.44 204 ASP A C 1
ATOM 1572 O O . ASP A 1 204 ? -7.430 -8.701 23.389 1.00 88.44 204 ASP A O 1
ATOM 1576 N N . PRO A 1 205 ? -8.217 -10.423 24.602 1.00 85.56 205 PRO A N 1
ATOM 1577 C CA . PRO A 1 205 ? -9.626 -10.152 24.318 1.00 85.56 205 PRO A CA 1
ATOM 1578 C C . PRO A 1 205 ? -10.104 -8.771 24.794 1.00 85.56 205 PRO A C 1
ATOM 1580 O O . PRO A 1 205 ? -11.075 -8.243 24.250 1.00 85.56 205 PRO A O 1
ATOM 1583 N N . GLY A 1 206 ? -9.439 -8.173 25.789 1.00 86.00 206 GLY A N 1
ATOM 1584 C CA . GLY A 1 206 ? -9.720 -6.829 26.299 1.00 86.00 206 GLY A CA 1
ATOM 1585 C C . GLY A 1 206 ? -9.505 -5.718 25.270 1.00 86.00 206 GLY A C 1
ATOM 1586 O O . GLY A 1 206 ? -9.997 -4.602 25.450 1.00 86.00 206 GLY A O 1
ATOM 1587 N N . MET A 1 207 ? -8.837 -6.014 24.150 1.00 87.31 207 MET A N 1
ATOM 1588 C CA . MET A 1 207 ? -8.698 -5.067 23.048 1.00 87.31 207 MET A CA 1
ATOM 1589 C C . MET A 1 207 ? -10.018 -4.807 22.313 1.00 87.31 207 MET A C 1
ATOM 1591 O O . MET A 1 207 ? -10.177 -3.751 21.700 1.00 87.31 207 MET A O 1
ATOM 1595 N N . PHE A 1 208 ? -10.980 -5.723 22.411 1.00 88.69 208 PHE A N 1
ATOM 1596 C CA . PHE A 1 208 ? -12.271 -5.624 21.745 1.00 88.69 208 PHE A CA 1
ATOM 1597 C C . PHE A 1 208 ? -13.359 -5.141 22.700 1.00 88.69 208 PHE A C 1
ATOM 1599 O O . PHE A 1 208 ? -13.458 -5.574 23.851 1.00 88.69 208 PHE A O 1
ATOM 1606 N N . SER A 1 209 ? -14.246 -4.283 22.196 1.00 85.94 209 SER A N 1
ATOM 1607 C CA . SER A 1 209 ? -15.430 -3.880 22.952 1.00 85.94 209 SER A CA 1
ATOM 1608 C C . SER A 1 209 ? -16.334 -5.093 23.216 1.00 85.94 209 SER A C 1
ATOM 1610 O O . SER A 1 209 ? -16.376 -6.035 22.422 1.00 85.94 209 SER A O 1
ATOM 1612 N N . ALA A 1 210 ? -17.069 -5.092 24.333 1.00 86.31 210 ALA A N 1
ATOM 1613 C CA . ALA A 1 210 ? -18.027 -6.164 24.623 1.00 86.31 210 ALA A CA 1
ATOM 1614 C C . ALA A 1 210 ? -19.047 -6.376 23.478 1.00 86.31 210 ALA A C 1
ATOM 1616 O O . ALA A 1 210 ? -19.170 -7.517 23.034 1.00 86.31 210 ALA A O 1
ATOM 1617 N N . PRO A 1 211 ? -19.645 -5.319 22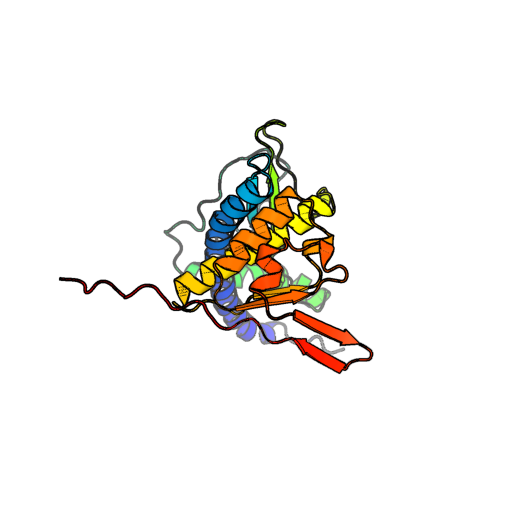.880 1.00 86.12 211 PRO A N 1
ATOM 1618 C CA . PRO A 1 211 ? -20.550 -5.486 21.740 1.00 86.12 211 PRO A CA 1
ATOM 1619 C C . PRO A 1 211 ? -19.899 -6.126 20.510 1.00 86.12 211 PRO A C 1
ATOM 1621 O O . PRO A 1 211 ? -20.572 -6.812 19.749 1.00 86.12 211 PRO A O 1
ATOM 1624 N N . PHE A 1 212 ? -18.601 -5.896 20.285 1.00 86.75 212 PHE A N 1
ATOM 1625 C CA . PHE A 1 212 ? -17.883 -6.533 19.181 1.00 86.75 212 PHE A CA 1
ATOM 1626 C C . PHE A 1 212 ? -17.698 -8.032 19.445 1.00 86.75 212 PHE A C 1
ATOM 1628 O O . PHE A 1 212 ? -17.977 -8.854 18.577 1.00 86.75 212 PHE A O 1
ATOM 1635 N N . ARG A 1 213 ? -17.288 -8.396 20.669 1.00 87.38 213 ARG A N 1
ATOM 1636 C CA . ARG A 1 213 ? -17.073 -9.797 21.071 1.00 87.38 213 ARG A CA 1
ATOM 1637 C C . ARG A 1 213 ? -18.348 -10.633 21.046 1.00 87.38 213 ARG A C 1
ATOM 1639 O O . ARG A 1 213 ? -18.273 -11.812 20.742 1.00 87.38 213 ARG A O 1
ATOM 1646 N N . GLU A 1 214 ? -19.497 -10.033 21.337 1.00 85.69 214 GLU A N 1
ATOM 1647 C CA . GLU A 1 214 ? -20.792 -10.723 21.283 1.00 85.69 214 GLU A CA 1
ATOM 1648 C C . GLU A 1 214 ? -21.223 -11.077 19.855 1.00 85.69 214 GLU A C 1
ATOM 1650 O O . GLU A 1 214 ? -21.951 -12.043 19.667 1.00 85.69 214 GLU A O 1
ATOM 1655 N N . ARG A 1 215 ? -20.783 -10.322 18.841 1.00 86.00 215 ARG A N 1
ATOM 1656 C CA . ARG A 1 215 ? -21.120 -10.585 17.430 1.00 86.00 215 ARG A CA 1
ATOM 1657 C C . ARG A 1 215 ? -20.068 -11.417 16.700 1.00 86.00 215 ARG A C 1
ATOM 1659 O O . ARG A 1 215 ? -20.373 -12.018 15.673 1.00 86.00 215 ARG A O 1
ATOM 1666 N N . ALA A 1 216 ? -18.833 -11.417 17.190 1.00 88.69 216 ALA A N 1
ATOM 1667 C CA . ALA A 1 216 ? -17.727 -12.135 16.578 1.00 88.69 216 ALA A CA 1
ATOM 1668 C C . ALA A 1 216 ? -17.732 -13.620 16.973 1.00 88.69 216 ALA A C 1
ATOM 1670 O O . ALA A 1 216 ? -17.984 -13.974 18.123 1.00 88.69 216 ALA A O 1
ATOM 1671 N N . ALA A 1 217 ? -17.379 -14.497 16.031 1.00 91.25 217 ALA A N 1
ATOM 1672 C CA . ALA A 1 217 ? -17.003 -15.866 16.366 1.00 91.25 217 ALA A CA 1
ATOM 1673 C C . ALA A 1 217 ? -15.611 -15.843 17.015 1.00 91.25 217 ALA A C 1
ATOM 1675 O O . ALA A 1 217 ? -14.634 -15.446 16.377 1.00 91.25 217 ALA A O 1
ATOM 1676 N N . LEU A 1 218 ? -15.520 -16.245 18.283 1.00 91.06 218 LEU A N 1
ATOM 1677 C CA . LEU A 1 218 ? -14.259 -16.257 19.018 1.00 91.06 218 LEU A CA 1
ATOM 1678 C C . LEU A 1 218 ? -13.614 -17.640 18.920 1.00 91.06 218 LEU A C 1
ATOM 1680 O O . LEU A 1 218 ? -14.187 -18.633 19.369 1.00 91.06 218 LEU A O 1
ATOM 1684 N N . CYS A 1 219 ? -12.400 -17.691 18.376 1.00 93.00 219 CYS A N 1
ATOM 1685 C CA . CYS A 1 219 ? -11.593 -18.903 18.315 1.00 93.00 219 CYS A CA 1
ATOM 1686 C C . CYS A 1 219 ? -10.334 -18.751 19.173 1.00 93.00 219 CYS A C 1
ATOM 1688 O O . CYS A 1 219 ? -9.568 -17.809 18.990 1.00 93.00 219 CYS A O 1
ATOM 1690 N N . GLU A 1 220 ? -10.112 -19.686 20.098 1.00 93.56 220 GLU A N 1
ATOM 1691 C CA . GLU A 1 220 ? -8.855 -19.807 20.844 1.00 93.56 220 GLU A CA 1
ATOM 1692 C C . GLU A 1 220 ? -7.900 -20.722 20.073 1.00 93.56 220 GLU A C 1
ATOM 1694 O O . GLU A 1 220 ? -8.305 -21.777 19.578 1.00 93.56 220 GLU A O 1
ATOM 1699 N N . VAL A 1 221 ? -6.630 -20.326 19.978 1.00 93.69 221 VAL A N 1
ATOM 1700 C CA . VAL A 1 221 ? -5.565 -21.143 19.387 1.00 93.69 221 VAL A CA 1
ATOM 1701 C C . VAL A 1 221 ? -4.586 -21.541 20.484 1.00 93.69 221 VAL A C 1
ATOM 1703 O O . VAL A 1 221 ? -3.942 -20.686 21.089 1.00 93.69 221 VAL A O 1
ATOM 1706 N N . ARG A 1 222 ? -4.445 -22.845 20.739 1.00 94.94 222 ARG A N 1
ATOM 1707 C CA . ARG A 1 222 ? -3.527 -23.380 21.755 1.00 94.94 222 ARG A CA 1
ATOM 1708 C C . ARG A 1 222 ? -2.817 -24.622 21.230 1.00 94.94 222 ARG A C 1
ATOM 1710 O O . ARG A 1 222 ? -3.459 -25.578 20.814 1.00 94.94 222 ARG A O 1
ATOM 1717 N N . GLY A 1 223 ? -1.482 -24.611 21.243 1.00 95.19 223 GLY A N 1
ATOM 1718 C CA . GLY A 1 223 ? -0.673 -25.750 20.783 1.00 95.19 223 GLY A CA 1
ATOM 1719 C C . GLY A 1 223 ? -0.915 -26.139 19.318 1.00 95.19 223 GLY A C 1
ATOM 1720 O O . GLY A 1 223 ? -0.858 -27.317 18.988 1.00 95.19 223 GLY A O 1
ATOM 1721 N N . GLY A 1 224 ? -1.244 -25.168 18.456 1.00 94.81 224 GLY A N 1
ATOM 1722 C CA . GLY A 1 224 ? -1.597 -25.409 17.050 1.00 94.81 224 GLY A CA 1
ATOM 1723 C C . GLY A 1 224 ? -3.026 -25.923 16.820 1.00 94.81 224 GLY A C 1
ATOM 1724 O O . GLY A 1 224 ? -3.391 -26.186 15.679 1.00 94.81 224 GLY A O 1
ATOM 1725 N N . ILE A 1 225 ? -3.843 -26.049 17.871 1.00 95.94 225 ILE A N 1
ATOM 1726 C CA . ILE A 1 225 ? -5.247 -26.468 17.787 1.00 95.94 225 ILE A CA 1
ATOM 1727 C C . ILE A 1 225 ? -6.141 -25.234 17.901 1.00 95.94 225 ILE A C 1
ATOM 1729 O O . ILE A 1 225 ? -5.950 -24.414 18.798 1.00 95.94 225 ILE A O 1
ATOM 1733 N N . VAL A 1 226 ? -7.123 -25.121 17.004 1.00 95.00 226 VAL A N 1
ATOM 1734 C CA . VAL A 1 226 ? -8.116 -24.039 16.992 1.00 95.00 226 VAL A CA 1
ATOM 1735 C C . VAL A 1 226 ? -9.436 -24.551 17.564 1.00 95.00 226 VAL A C 1
ATOM 1737 O O . VAL A 1 226 ? -9.998 -25.524 17.062 1.00 95.00 226 VAL A O 1
ATOM 1740 N N . THR A 1 227 ? -9.954 -23.882 18.590 1.00 94.94 227 THR A N 1
ATOM 1741 C CA . THR A 1 227 ? -11.263 -24.166 19.190 1.00 94.94 227 THR A CA 1
ATOM 1742 C C . THR A 1 227 ? -12.147 -22.930 19.114 1.00 94.94 227 THR A C 1
ATOM 1744 O O . THR A 1 227 ? -11.852 -21.922 19.753 1.00 94.94 227 THR A O 1
ATOM 1747 N N . CYS A 1 228 ? -13.232 -23.005 18.345 1.00 90.56 228 CYS A N 1
ATOM 1748 C CA . CYS A 1 228 ? -14.153 -21.889 18.141 1.00 90.56 228 CYS A CA 1
ATOM 1749 C C . CYS A 1 228 ? -15.414 -22.031 18.991 1.00 90.56 228 CYS A C 1
ATOM 1751 O O . CYS A 1 228 ? -16.068 -23.073 18.988 1.00 90.56 228 CYS A O 1
ATOM 1753 N N . GLN A 1 229 ? -15.781 -20.953 19.673 1.00 79.19 229 GLN A N 1
ATOM 1754 C CA . GLN A 1 229 ? -17.100 -20.777 20.258 1.00 79.19 229 GLN A CA 1
ATOM 1755 C C . GLN A 1 229 ? -17.973 -20.101 19.194 1.00 79.19 229 GLN A C 1
ATOM 1757 O O . GLN A 1 229 ? -17.617 -19.044 18.670 1.00 79.19 229 GLN A O 1
ATOM 1762 N N . GLY A 1 230 ? -19.065 -20.759 18.794 1.00 61.03 230 GLY A N 1
ATOM 1763 C CA . GLY A 1 230 ? -19.941 -20.255 17.735 1.00 61.03 230 GLY A CA 1
ATOM 1764 C C . GLY A 1 230 ? -20.488 -18.865 18.067 1.00 61.03 230 GLY A C 1
ATOM 1765 O O . GLY A 1 230 ? -20.828 -18.595 19.218 1.00 61.03 230 GLY A O 1
ATOM 1766 N N . ALA A 1 231 ? -20.584 -17.994 17.060 1.00 58.03 231 ALA A N 1
ATOM 1767 C CA . ALA A 1 231 ? -21.278 -16.718 17.205 1.00 58.03 231 ALA A CA 1
ATOM 1768 C C . ALA A 1 231 ? -22.752 -16.972 17.591 1.00 58.03 231 ALA A C 1
ATOM 1770 O O . ALA A 1 231 ? -23.351 -17.920 17.066 1.00 58.03 231 ALA A O 1
ATOM 1771 N N . PRO A 1 232 ? -23.379 -16.154 18.458 1.00 54.75 232 PRO A N 1
ATOM 1772 C CA . PRO A 1 232 ? -24.833 -16.145 18.533 1.00 54.75 232 PRO A CA 1
ATOM 1773 C C . PRO A 1 232 ? -25.359 -15.825 17.128 1.00 54.75 232 PRO A C 1
ATOM 1775 O O . PRO A 1 232 ? -24.887 -14.894 16.477 1.00 54.75 232 PRO A O 1
ATOM 1778 N N . GLY A 1 233 ? -26.262 -16.669 16.619 1.00 48.97 233 GLY A N 1
ATOM 1779 C CA . GLY A 1 233 ? -26.756 -16.582 15.244 1.00 48.97 233 GLY A CA 1
ATOM 1780 C C . GLY A 1 233 ? -27.270 -15.180 14.880 1.00 48.97 233 GLY A C 1
ATOM 1781 O O . GLY A 1 233 ? -27.634 -14.404 15.767 1.00 48.97 233 GLY A O 1
ATOM 1782 N N . PRO A 1 234 ? -27.313 -14.833 13.582 1.00 48.69 234 PRO A N 1
ATOM 1783 C CA . PRO A 1 234 ? -27.701 -13.499 13.144 1.00 48.69 234 PRO A CA 1
ATOM 1784 C C . PRO A 1 234 ? -29.091 -13.134 13.682 1.00 48.69 234 PRO A C 1
ATOM 1786 O O . PRO A 1 234 ? -30.049 -13.892 13.523 1.00 48.69 234 PRO A O 1
ATOM 1789 N N . SER A 1 235 ? -29.201 -11.953 14.297 1.00 48.34 235 SER A N 1
ATOM 1790 C CA . SER A 1 235 ? -30.496 -11.317 14.562 1.00 48.34 235 SER A CA 1
ATOM 1791 C C . SER A 1 235 ? -31.290 -11.244 13.245 1.00 48.34 235 SER A C 1
ATOM 1793 O O . SER A 1 235 ? -30.693 -10.924 12.210 1.00 48.34 235 SER A O 1
ATOM 1795 N N . PRO A 1 236 ? -32.597 -11.567 13.230 1.00 39.53 236 PRO A N 1
ATOM 1796 C CA . PRO A 1 236 ? -33.377 -11.611 12.000 1.00 39.53 236 PRO A CA 1
ATOM 1797 C C . PRO A 1 236 ? -33.344 -10.247 11.306 1.00 39.53 236 PRO A C 1
ATOM 1799 O O . PRO A 1 236 ? -33.687 -9.225 11.899 1.00 39.53 236 PRO A O 1
ATOM 1802 N N . ASN A 1 237 ? -32.923 -10.243 10.037 1.00 41.12 237 ASN A N 1
ATOM 1803 C CA . ASN A 1 237 ? -32.973 -9.063 9.177 1.00 41.12 237 ASN A CA 1
ATOM 1804 C C . ASN A 1 237 ? -34.368 -8.414 9.258 1.00 41.12 237 ASN A C 1
ATOM 1806 O O . ASN A 1 237 ? -35.365 -9.132 9.110 1.00 41.12 237 ASN A O 1
ATOM 1810 N N . PRO A 1 238 ? -34.477 -7.082 9.428 1.00 44.25 238 PRO A N 1
ATOM 1811 C CA . PRO A 1 238 ? -35.755 -6.410 9.254 1.00 44.25 238 PRO A CA 1
ATOM 1812 C C . PRO A 1 238 ? -36.270 -6.659 7.824 1.00 44.25 238 PRO A C 1
ATOM 1814 O O . PRO A 1 238 ? -35.467 -6.759 6.886 1.00 44.25 238 PRO A O 1
ATOM 1817 N N . PRO A 1 239 ? -37.594 -6.805 7.636 1.00 37.75 239 PRO A N 1
ATOM 1818 C CA . PRO A 1 239 ? -38.169 -7.183 6.353 1.00 37.75 239 PRO A CA 1
ATOM 1819 C C . PRO A 1 239 ? -37.752 -6.191 5.266 1.00 37.75 239 PRO A C 1
ATOM 1821 O O . PRO A 1 239 ? -37.882 -4.976 5.426 1.00 37.75 239 PRO A O 1
ATOM 1824 N N . ARG A 1 240 ? -37.243 -6.721 4.146 1.00 43.94 240 ARG A N 1
ATOM 1825 C CA . ARG A 1 240 ? -36.946 -5.929 2.949 1.00 43.94 240 ARG A CA 1
ATOM 1826 C C . ARG A 1 240 ? -38.235 -5.244 2.502 1.00 43.94 240 ARG A C 1
ATOM 1828 O O . ARG A 1 240 ? -39.178 -5.915 2.093 1.00 43.94 240 ARG A O 1
ATOM 1835 N N . VAL A 1 241 ? -38.263 -3.916 2.582 1.00 47.12 241 VAL A N 1
ATOM 1836 C CA . VAL A 1 241 ? -39.350 -3.107 2.025 1.00 47.12 241 VAL A CA 1
ATOM 1837 C C . VAL A 1 241 ? -39.356 -3.325 0.505 1.00 47.12 241 VAL A C 1
ATOM 1839 O O . VAL A 1 241 ? -38.304 -3.155 -0.124 1.00 47.12 241 VAL A O 1
ATOM 1842 N N . PRO A 1 242 ? -40.481 -3.740 -0.103 1.00 43.47 242 PRO A N 1
ATOM 1843 C CA . PRO A 1 242 ? -40.560 -3.902 -1.546 1.00 43.47 242 PRO A CA 1
ATOM 1844 C C . PRO A 1 242 ? -40.397 -2.533 -2.211 1.00 43.47 242 PRO A C 1
ATOM 1846 O O . PRO A 1 242 ? -41.057 -1.566 -1.831 1.00 43.47 242 PRO A O 1
ATOM 1849 N N . ARG A 1 243 ? -39.493 -2.445 -3.192 1.00 52.03 243 ARG A N 1
ATOM 1850 C CA . ARG A 1 243 ? -39.417 -1.283 -4.081 1.00 52.03 243 ARG A CA 1
ATOM 1851 C C . ARG A 1 243 ? -40.668 -1.303 -4.962 1.00 52.03 243 ARG A C 1
ATOM 1853 O O . ARG A 1 243 ? -40.842 -2.257 -5.719 1.00 52.03 243 ARG A O 1
ATOM 1860 N N . GLY A 1 244 ? -41.536 -0.309 -4.779 1.00 54.44 244 GLY A N 1
ATOM 1861 C CA . GLY A 1 244 ? -42.578 0.059 -5.740 1.00 54.44 244 GLY A CA 1
ATOM 1862 C C . GLY A 1 244 ? -42.011 0.887 -6.881 1.00 54.44 244 GLY A C 1
ATOM 1863 O O . GLY A 1 244 ? -40.890 1.425 -6.712 1.00 54.44 244 GLY A O 1
#

Sequence (244 aa):
DEEGDPAQLAPFGEVLAREGVIVANGRRELVAALSQRADRVHQQLTGGAEWLRLEYCPNFDPAAPPALKYQMGLGLQPYEGPPSEVGAEGLVEAFRQALLARRADEIARGMTLTGPHRDELRFVAGSPVQGTHEVDLGIYGSRGQQRTAVLALKLAELEWMRERTGETPVLLLDEVLAELDVARRRYLLARVDSVEQTLLTATDPGMFSAPFRERAALCEVRGGIVTCQGAPGPSPNPPRVPRG

Foldseek 3Di:
DDDDDLVVCLVVLLVQLLVQLVVLVVVVVVQVLLQVQLQVQLCQLVVNFKGKGKDKAALAQLQCGPPDPPDDDDDPDDDPHHDPPQDSVSSSVSQSVVQVVCSVVCVVVVHRRHGRVPIDIWMWMDGVVVPPDIDGCVVPNDPLRVLSSVVSSLLSVQVVCCVVPVDGDEAEEEQSLVSGDPSSLVSVLVSCVVGPHYDYDHPDPVSDDPVSVQQDFDWDADPNDIDTDDHPDDDDDDDDDDDD